Protein AF-X8GWL6-F1 (afdb_monomer_lite)

Secondary structure (DSSP, 8-state):
----EEE--TT--------HHHHHHHH------GGGSTTTTTS----PPPPHHHHHHHHHS--TT---HHHHHHHHHHHHHT-EE--HHHHHHHHHHHHHHHHHHHTTT---HHHHHHHHHHHHHHHHHHHHHHHHTT---EEEE-TTSTTSEEEPPHHHHHHHHHHHHHHHHHHHHSHHHHHHHHHHHHHHHHHHHHHHHTT----SPP-------TTHHHHHHHHHHHHHTT-

Sequence (235 aa):
MPVNLFGNINGTYQPPQMNLLGSAKVQNSNPVRYNETELGKNNPVVKVNISAEGFRALHGSKLPGSVDIKAEQEQIRYISEHQPTESYYNRMSREMSNALEQKRTENNGNLTIEDREDAILSSFQSIADEIVKGYESGARVRFVEAPDSEDGYRKLTKGDELEILQKEFDDLSEAKFGKKHQEEAEAIAKSLDALHKIMEENGKATTAKKYDPIKMPDDFLERLLRKSRMFIANL

Structure (mmCIF, N/CA/C/O backbone):
data_AF-X8GWL6-F1
#
_entry.id   AF-X8GWL6-F1
#
loop_
_atom_site.group_PDB
_atom_site.id
_atom_site.type_symbol
_atom_site.label_atom_id
_atom_site.label_alt_id
_atom_site.label_comp_id
_atom_site.label_asym_id
_atom_site.label_entity_id
_atom_site.label_seq_id
_atom_site.pdbx_PDB_ins_code
_atom_site.Cartn_x
_atom_site.Cartn_y
_atom_site.Cartn_z
_atom_site.occupancy
_atom_site.B_iso_or_equiv
_atom_site.auth_seq_id
_atom_site.auth_comp_id
_atom_site.auth_asym_id
_atom_site.auth_atom_id
_atom_site.pdbx_PDB_model_num
ATOM 1 N N . MET A 1 1 ? -5.118 -1.757 -9.572 1.00 66.31 1 MET A N 1
ATOM 2 C CA . MET A 1 1 ? -5.879 -0.525 -9.263 1.00 66.31 1 MET A CA 1
ATOM 3 C C . MET A 1 1 ? -5.875 -0.322 -7.760 1.00 66.31 1 MET A C 1
ATOM 5 O O . MET A 1 1 ? -6.107 -1.305 -7.066 1.00 66.31 1 MET A O 1
ATOM 9 N N . PRO A 1 2 ? -5.619 0.902 -7.271 1.00 78.69 2 PRO A N 1
ATOM 10 C CA . PRO A 1 2 ? -5.620 1.182 -5.841 1.00 78.69 2 PRO A CA 1
ATOM 11 C C . PRO A 1 2 ? -7.010 0.942 -5.235 1.00 78.69 2 PRO A C 1
ATOM 13 O O . PRO A 1 2 ? -8.030 1.298 -5.825 1.00 78.69 2 PRO A O 1
ATOM 16 N N . VAL A 1 3 ? -7.026 0.325 -4.064 1.00 81.19 3 VAL A N 1
ATOM 17 C CA . VAL A 1 3 ? -8.168 0.045 -3.207 1.00 81.19 3 VAL A CA 1
ATOM 18 C C . VAL A 1 3 ? -8.297 1.190 -2.210 1.00 81.19 3 VAL A C 1
ATOM 20 O O . VAL A 1 3 ? -7.320 1.622 -1.596 1.00 81.19 3 VAL A O 1
ATOM 23 N N . ASN A 1 4 ? -9.522 1.680 -2.040 1.00 82.00 4 ASN A N 1
ATOM 24 C CA . ASN A 1 4 ? -9.817 2.691 -1.036 1.00 82.00 4 ASN A CA 1
ATOM 25 C C . ASN A 1 4 ? -9.846 2.030 0.343 1.00 82.00 4 ASN A C 1
ATOM 27 O O . ASN A 1 4 ? -10.716 1.205 0.631 1.00 82.00 4 ASN A O 1
ATOM 31 N N . LEU A 1 5 ? -8.874 2.390 1.176 1.00 80.44 5 LEU A N 1
ATOM 32 C CA . LEU A 1 5 ? -8.755 1.923 2.549 1.00 80.44 5 LEU A CA 1
ATOM 33 C C . LEU A 1 5 ? -9.162 3.035 3.505 1.00 80.44 5 LEU A C 1
ATOM 35 O O . LEU A 1 5 ? -8.806 4.199 3.306 1.00 80.44 5 LEU A O 1
ATOM 39 N N . PHE A 1 6 ? -9.833 2.661 4.585 1.00 79.50 6 PHE A N 1
ATOM 40 C CA . PHE A 1 6 ? -10.195 3.564 5.670 1.00 79.50 6 PHE A CA 1
ATOM 41 C C . PHE A 1 6 ? -9.650 3.017 6.985 1.00 79.50 6 PHE A C 1
ATOM 43 O O . PHE A 1 6 ? -9.500 1.805 7.131 1.00 79.50 6 PHE A O 1
ATOM 50 N N . GLY A 1 7 ? -9.297 3.866 7.945 1.00 75.56 7 GLY A N 1
ATOM 51 C CA . GLY A 1 7 ? -8.789 3.381 9.228 1.00 75.56 7 GLY A CA 1
ATOM 52 C C . GLY A 1 7 ? -7.909 4.358 9.987 1.00 75.56 7 GLY A C 1
ATOM 53 O O . GLY A 1 7 ? -7.543 5.422 9.497 1.00 75.56 7 GLY A O 1
ATOM 54 N N . ASN A 1 8 ? -7.470 3.936 11.172 1.00 69.88 8 ASN A N 1
ATOM 55 C CA . ASN A 1 8 ? -6.552 4.723 11.991 1.00 69.88 8 ASN A CA 1
ATOM 56 C C . ASN A 1 8 ? -5.091 4.593 11.510 1.00 69.88 8 ASN A C 1
ATOM 58 O O . ASN A 1 8 ? -4.629 3.524 11.111 1.00 69.88 8 ASN A O 1
ATOM 62 N N . ILE A 1 9 ? -4.320 5.677 11.509 1.00 56.12 9 ILE A N 1
ATOM 63 C CA . ILE A 1 9 ? -2.917 5.646 11.072 1.00 56.12 9 ILE A CA 1
ATOM 64 C C . ILE A 1 9 ? -2.048 5.552 12.331 1.00 56.12 9 ILE A C 1
ATOM 66 O O . ILE A 1 9 ? -2.077 6.471 13.135 1.00 56.12 9 ILE A O 1
ATOM 70 N N . ASN A 1 10 ? -1.338 4.433 12.540 1.00 52.22 10 ASN A N 1
ATOM 71 C CA . ASN A 1 10 ? -0.301 4.213 13.571 1.00 52.22 10 ASN A CA 1
ATOM 72 C C . ASN A 1 10 ? -0.293 5.201 14.758 1.00 52.22 10 ASN A C 1
ATOM 74 O O . ASN A 1 10 ? 0.598 6.040 14.880 1.00 52.22 10 ASN A O 1
ATOM 78 N N . GLY A 1 11 ? -1.283 5.106 15.649 1.00 45.88 11 GLY A N 1
ATOM 79 C CA . GLY A 1 11 ? -1.278 5.869 16.902 1.00 45.88 11 GLY A CA 1
ATOM 80 C C . GLY A 1 11 ? -1.558 7.375 16.787 1.00 45.88 11 GLY A C 1
ATOM 81 O O . GLY A 1 11 ? -1.434 8.071 17.790 1.00 45.88 11 GLY A O 1
ATOM 82 N N . THR A 1 12 ? -2.007 7.900 15.641 1.00 42.91 12 THR A N 1
ATOM 83 C CA . THR A 1 12 ? -2.497 9.292 15.534 1.00 42.91 12 THR A CA 1
ATOM 84 C C . THR A 1 12 ? -3.902 9.488 16.105 1.00 42.91 12 THR A C 1
ATOM 86 O O . THR A 1 12 ? -4.515 10.535 15.893 1.00 42.91 12 THR A O 1
ATOM 89 N N . TYR A 1 13 ? -4.404 8.534 16.897 1.00 44.09 13 TYR A N 1
ATOM 90 C CA . TYR A 1 13 ? -5.452 8.841 17.860 1.00 44.09 13 TYR A CA 1
ATOM 91 C C . TYR A 1 13 ? -4.854 9.755 18.933 1.00 44.09 13 TYR A C 1
ATOM 93 O O . TYR A 1 13 ? -4.441 9.324 20.007 1.00 44.09 13 TYR A O 1
ATOM 101 N N . GLN A 1 14 ? -4.802 11.047 18.626 1.00 40.38 14 GLN A N 1
ATOM 102 C CA . GLN A 1 14 ? -5.018 12.035 19.658 1.00 40.38 14 GLN A CA 1
ATOM 103 C C . GLN A 1 14 ? -6.530 12.045 19.860 1.00 40.38 14 GLN A C 1
ATOM 105 O O . GLN A 1 14 ? -7.226 12.593 19.000 1.00 40.38 14 GLN A O 1
ATOM 110 N N . PRO A 1 15 ? -7.073 11.440 20.941 1.00 44.50 15 PRO A N 1
ATOM 111 C CA . PRO A 1 15 ? -8.409 11.836 21.350 1.00 44.50 15 PRO A CA 1
ATOM 112 C C . PRO A 1 15 ? -8.354 13.359 21.382 1.00 44.50 15 PRO A C 1
ATOM 114 O O . PRO A 1 15 ? -7.428 13.880 22.026 1.00 44.50 15 PRO A O 1
ATOM 117 N N . PRO A 1 16 ? -9.241 14.095 20.681 1.00 42.16 16 PRO A N 1
ATOM 118 C CA . PRO A 1 16 ? -9.334 15.515 20.948 1.00 42.16 16 PRO A CA 1
ATOM 119 C C . PRO A 1 16 ? -9.421 15.606 22.464 1.00 42.16 16 PRO A C 1
ATOM 121 O O . PRO A 1 16 ? -10.219 14.886 23.075 1.00 42.16 16 PRO A O 1
ATOM 124 N N . GLN A 1 17 ? -8.519 16.370 23.089 1.00 45.22 17 GLN A N 1
ATOM 125 C CA . GLN A 1 17 ? -8.688 16.702 24.492 1.00 45.22 17 GLN A CA 1
ATOM 126 C C . GLN A 1 17 ? -9.990 17.486 24.525 1.00 45.22 17 GLN A C 1
ATOM 128 O O . GLN A 1 17 ? -9.997 18.701 24.338 1.00 45.22 17 GLN A O 1
ATOM 133 N N . MET A 1 18 ? -11.112 16.770 24.639 1.00 49.16 18 MET A N 1
ATOM 134 C CA . MET A 1 18 ? -12.414 17.368 24.770 1.00 49.16 18 MET A CA 1
ATOM 135 C C . MET A 1 18 ? -12.282 18.140 26.057 1.00 49.16 18 MET A C 1
ATOM 137 O O . MET A 1 18 ? -12.236 17.571 27.151 1.00 49.16 18 MET A O 1
ATOM 141 N N . ASN A 1 19 ? -12.171 19.454 25.923 1.00 52.81 19 ASN A N 1
ATOM 142 C CA . ASN A 1 19 ? -12.316 20.337 27.045 1.00 52.81 19 ASN A CA 1
ATOM 143 C C . ASN A 1 19 ? -13.806 20.326 27.385 1.00 52.81 19 ASN A C 1
ATOM 145 O O . ASN A 1 19 ? -14.512 21.288 27.123 1.00 52.81 19 ASN A O 1
ATOM 149 N N . LEU A 1 20 ? -14.284 19.202 27.928 1.00 51.72 20 LEU A N 1
ATOM 150 C CA . LEU A 1 20 ? -15.657 18.974 28.372 1.00 51.72 20 LEU A CA 1
ATOM 151 C C . LEU A 1 20 ? -16.089 20.118 29.290 1.00 51.72 20 LEU A C 1
ATOM 153 O O . LEU A 1 20 ? -17.211 20.606 29.213 1.00 51.72 20 LEU A O 1
ATOM 157 N N . LEU A 1 21 ? -15.144 20.603 30.100 1.00 51.94 21 LEU A N 1
ATOM 158 C CA . LEU A 1 21 ? -15.308 21.751 30.979 1.00 51.94 21 LEU A CA 1
ATOM 159 C C . LEU A 1 21 ? -15.441 23.077 30.209 1.00 51.94 21 LEU A C 1
ATOM 161 O O . LEU A 1 21 ? -16.190 23.952 30.627 1.00 51.94 21 LEU A O 1
ATOM 165 N N . GLY A 1 22 ? -14.730 23.239 29.094 1.00 57.94 22 GLY A N 1
ATOM 166 C CA . GLY A 1 22 ? -14.822 24.374 28.175 1.00 57.94 22 GLY A CA 1
ATOM 167 C C . GLY A 1 22 ? -16.130 24.381 27.387 1.00 57.94 22 GLY A C 1
ATOM 168 O O . GLY A 1 22 ? -16.818 25.397 27.382 1.00 57.94 22 GLY A O 1
ATOM 169 N N . SER A 1 23 ? -16.528 23.246 26.813 1.00 54.34 23 SER A N 1
ATOM 170 C CA . SER A 1 23 ? -17.803 23.085 26.101 1.00 54.34 23 SER A CA 1
ATOM 171 C C . SER A 1 23 ? -18.998 23.308 27.036 1.00 54.34 23 SER A C 1
ATOM 173 O O . SER A 1 23 ? -19.918 24.050 26.697 1.00 54.34 23 SER A O 1
ATOM 175 N N . ALA A 1 24 ? -18.938 22.780 28.265 1.00 51.22 24 ALA A N 1
ATOM 176 C CA . ALA A 1 24 ? -19.936 23.043 29.302 1.00 51.22 24 ALA A CA 1
ATOM 177 C C . ALA A 1 24 ? -19.947 24.514 29.768 1.00 51.22 24 ALA A C 1
ATOM 179 O O . ALA A 1 24 ? -21.001 25.043 30.113 1.00 51.22 24 ALA A O 1
ATOM 180 N N . LYS A 1 25 ? -18.797 25.210 29.759 1.00 54.16 25 LYS A N 1
ATOM 181 C CA . LYS A 1 25 ? -18.716 26.653 30.061 1.00 54.16 25 LYS A CA 1
ATOM 182 C C . LYS A 1 25 ? -19.317 27.525 28.959 1.00 54.16 25 LYS A C 1
ATOM 184 O O . LYS A 1 25 ? -19.951 28.518 29.290 1.00 54.16 25 LYS A O 1
ATOM 189 N N . VAL A 1 26 ? -19.153 27.156 27.685 1.00 55.31 26 VAL A N 1
ATOM 190 C CA . VAL A 1 26 ? -19.792 27.849 26.549 1.00 55.31 26 VAL A CA 1
ATOM 191 C C . VAL A 1 26 ? -21.315 27.661 26.583 1.00 55.31 26 VAL A C 1
ATOM 193 O O . VAL A 1 26 ? -22.050 28.590 26.267 1.00 55.31 26 VAL A O 1
ATOM 196 N N . GLN A 1 27 ? -21.791 26.494 27.033 1.00 51.69 27 GLN A N 1
ATOM 197 C CA . GLN A 1 27 ? -23.220 26.223 27.247 1.00 51.69 27 GLN A CA 1
ATOM 198 C C . GLN A 1 27 ? -23.799 26.850 28.521 1.00 51.69 27 GLN A C 1
ATOM 200 O O . GLN A 1 27 ? -25.009 27.046 28.606 1.00 51.69 27 GLN A O 1
ATOM 205 N N . ASN A 1 28 ? -22.959 27.243 29.481 1.00 46.56 28 ASN A N 1
ATOM 206 C CA . ASN A 1 28 ? -23.333 28.147 30.570 1.00 46.56 28 ASN A CA 1
ATOM 207 C C . ASN A 1 28 ? -23.460 29.589 30.042 1.00 46.56 28 ASN A C 1
ATOM 209 O O . ASN A 1 28 ? -22.880 30.534 30.577 1.00 46.56 28 ASN A O 1
ATOM 213 N N . SER A 1 29 ? -24.244 29.779 28.978 1.00 52.75 29 SER A N 1
ATOM 214 C CA . SER A 1 29 ? -24.870 31.064 28.700 1.00 52.75 29 SER A CA 1
ATOM 215 C C . SER A 1 29 ? -25.569 31.486 29.985 1.00 52.75 29 SER A C 1
ATOM 217 O O . SER A 1 29 ? -26.504 30.803 30.403 1.00 52.75 29 SER A O 1
ATOM 219 N N . ASN A 1 30 ? -25.064 32.540 30.638 1.00 51.84 30 ASN A N 1
ATOM 220 C CA . ASN A 1 30 ? -25.662 33.108 31.843 1.00 51.84 30 ASN A CA 1
ATOM 221 C C . ASN A 1 30 ? -27.171 33.220 31.600 1.00 51.84 30 ASN A C 1
ATOM 223 O O . ASN A 1 30 ? -27.566 34.016 30.742 1.00 51.84 30 ASN A O 1
ATOM 227 N N . PRO A 1 31 ? -28.007 32.398 32.259 1.00 52.72 31 PRO A N 1
ATOM 228 C CA . PRO A 1 31 ? -29.423 32.386 31.958 1.00 52.72 31 PRO A CA 1
ATOM 229 C C . PRO A 1 31 ? -29.970 33.759 32.327 1.00 52.72 31 PRO A C 1
ATOM 231 O O . PRO A 1 31 ? -29.931 34.157 33.493 1.00 52.72 31 PRO A O 1
ATOM 234 N N . VAL A 1 32 ? -30.433 34.493 31.315 1.00 55.19 32 VAL A N 1
ATOM 235 C CA . VAL A 1 32 ? -31.121 35.769 31.505 1.00 55.19 32 VAL A CA 1
ATOM 236 C C . VAL A 1 32 ? -32.338 35.463 32.363 1.00 55.19 32 VAL A C 1
ATOM 238 O O . VAL A 1 32 ? -33.138 34.581 32.028 1.00 55.19 32 VAL A O 1
ATOM 241 N N . ARG A 1 33 ? -32.446 36.112 33.522 1.00 59.31 33 ARG A N 1
ATOM 242 C CA . ARG A 1 33 ? -33.555 35.827 34.434 1.00 59.31 33 ARG A CA 1
ATOM 243 C C . ARG A 1 33 ? -34.855 36.222 33.735 1.00 59.31 33 ARG A C 1
ATOM 245 O O . ARG A 1 33 ? -34.891 37.182 32.974 1.00 59.31 33 ARG A O 1
ATOM 252 N N . TYR A 1 34 ? -35.951 35.502 33.974 1.00 61.09 34 TYR A N 1
ATOM 253 C CA . TYR A 1 34 ? -37.219 35.772 33.278 1.00 61.09 34 TYR A CA 1
ATOM 254 C C . TYR A 1 34 ? -37.663 37.244 33.407 1.00 61.09 34 TYR A C 1
ATOM 256 O O . TYR A 1 34 ? -38.106 37.842 32.431 1.00 61.09 34 TYR A O 1
ATOM 264 N N . ASN A 1 35 ? -37.436 37.861 34.571 1.00 63.81 35 ASN A N 1
ATOM 265 C CA . ASN A 1 35 ? -37.699 39.281 34.843 1.00 63.81 35 ASN A CA 1
ATOM 266 C C . ASN A 1 35 ? -36.804 40.270 34.062 1.00 63.81 35 ASN A C 1
ATOM 268 O O . ASN A 1 35 ? -37.106 41.459 34.026 1.00 63.81 35 ASN A O 1
ATOM 272 N N . GLU A 1 36 ? -35.720 39.799 33.448 1.00 65.19 36 GLU A N 1
ATOM 273 C CA . GLU A 1 36 ? -34.828 40.569 32.575 1.00 65.19 36 GLU A CA 1
ATOM 274 C C . GLU A 1 36 ? -35.256 40.479 31.095 1.00 65.19 36 GLU A C 1
ATOM 276 O O . GLU A 1 36 ? -34.764 41.240 30.264 1.00 65.19 36 GLU A O 1
ATOM 281 N N . THR A 1 37 ? -36.207 39.599 30.756 1.00 67.12 37 THR A N 1
ATOM 282 C CA . THR A 1 37 ? -36.784 39.492 29.405 1.00 67.12 37 THR A CA 1
ATOM 283 C C . THR A 1 37 ? -37.951 40.466 29.210 1.00 67.12 37 THR A C 1
ATOM 285 O O . THR A 1 37 ? -38.689 40.760 30.152 1.00 67.12 37 THR A O 1
ATOM 288 N N . GLU A 1 38 ? -38.178 40.928 27.974 1.00 66.19 38 GLU A N 1
ATOM 289 C CA . GLU A 1 38 ? -39.310 41.811 27.621 1.00 66.19 38 GLU A CA 1
ATOM 290 C C . GLU A 1 38 ? -40.676 41.227 28.039 1.00 66.19 38 GLU A C 1
ATOM 292 O O . GLU A 1 38 ? -41.578 41.966 28.423 1.00 66.19 38 GLU A O 1
ATOM 297 N N . LEU A 1 39 ? -40.808 39.893 28.047 1.00 61.88 39 LEU A N 1
ATOM 298 C CA . LEU A 1 39 ? -42.019 39.173 28.459 1.00 61.88 39 LEU A CA 1
ATOM 299 C C . LEU A 1 39 ? -42.214 39.111 29.985 1.00 61.88 39 LEU A C 1
ATOM 301 O O . LEU A 1 39 ? -43.347 39.002 30.451 1.00 61.88 39 LEU A O 1
ATOM 305 N N . GLY A 1 40 ? -41.132 39.147 30.768 1.00 66.00 40 GLY A N 1
ATOM 306 C CA . GLY A 1 40 ? -41.180 38.966 32.222 1.00 66.00 40 GLY A CA 1
ATOM 307 C C . GLY A 1 40 ? -41.061 40.249 33.043 1.00 66.00 40 GLY A C 1
ATOM 308 O O . GLY A 1 40 ? -41.351 40.209 34.236 1.00 66.00 40 GLY A O 1
ATOM 309 N N . LYS A 1 41 ? -40.700 41.389 32.433 1.00 69.62 41 LYS A N 1
ATOM 310 C CA . LYS A 1 41 ? -40.572 42.693 33.122 1.00 69.62 41 LYS A CA 1
ATOM 311 C C . LYS A 1 41 ? -41.840 43.135 33.867 1.00 69.62 41 LYS A C 1
ATOM 313 O O . LYS A 1 41 ? -41.731 43.750 34.921 1.00 69.62 41 LYS A O 1
ATOM 318 N N . ASN A 1 42 ? -43.023 42.808 33.340 1.00 70.75 42 ASN A N 1
ATOM 319 C CA . ASN A 1 42 ? -44.317 43.252 33.883 1.00 70.75 42 ASN A CA 1
ATOM 320 C C . ASN A 1 42 ? -45.156 42.120 34.500 1.00 70.75 42 ASN A C 1
ATOM 322 O O . ASN A 1 42 ? -46.304 42.349 34.877 1.00 70.75 42 ASN A O 1
ATOM 326 N N . ASN A 1 43 ? -44.616 40.901 34.592 1.00 69.50 43 ASN A N 1
ATOM 327 C CA . ASN A 1 43 ? -45.344 39.752 35.128 1.00 69.50 43 ASN A CA 1
ATOM 328 C C . ASN A 1 43 ? -45.034 39.566 36.624 1.00 69.50 43 ASN A C 1
ATOM 330 O O . ASN A 1 43 ? -43.860 39.589 37.006 1.0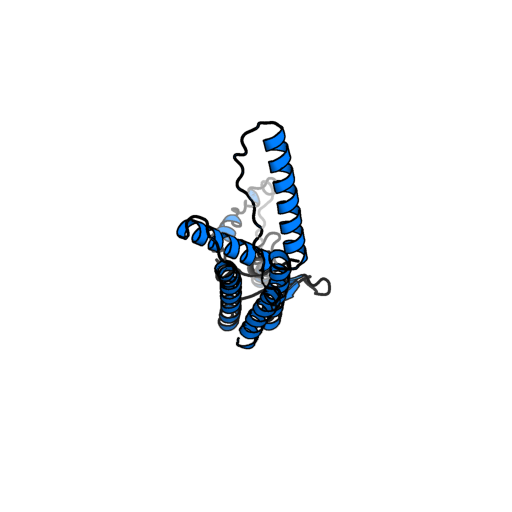0 69.50 43 ASN A O 1
ATOM 334 N N . PRO A 1 44 ? -46.042 39.351 37.493 1.00 64.81 44 PRO A N 1
ATOM 335 C CA . PRO A 1 44 ? -45.795 39.055 38.898 1.00 64.81 44 PRO A CA 1
ATOM 336 C C . PRO A 1 44 ? -44.979 37.763 39.023 1.00 64.81 44 PRO A C 1
ATOM 338 O O . PRO A 1 44 ? -45.291 36.746 38.403 1.00 64.81 44 PRO A O 1
ATOM 341 N N . VAL A 1 45 ? -43.911 37.803 39.822 1.00 61.34 45 VAL A N 1
ATOM 342 C CA . VAL A 1 45 ? -43.001 36.666 40.006 1.00 61.34 45 VAL A CA 1
ATOM 343 C C . VAL A 1 45 ? -43.725 35.566 40.783 1.00 61.34 45 VAL A C 1
ATOM 345 O O . VAL A 1 45 ? -43.849 35.624 42.005 1.00 61.34 45 VAL A O 1
ATOM 348 N N . VAL A 1 46 ? -44.211 34.547 40.075 1.00 62.91 46 VAL A 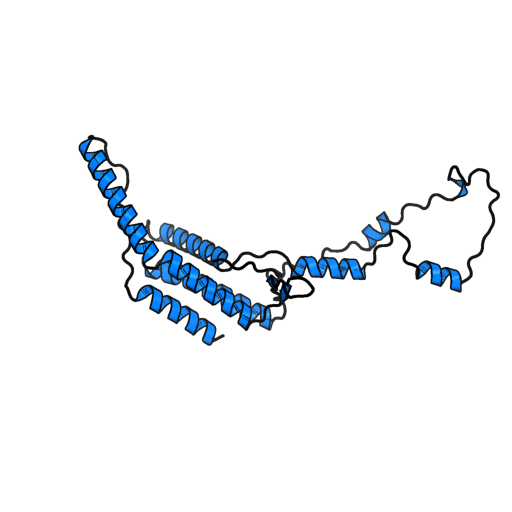N 1
ATOM 349 C CA . VAL A 1 46 ? -44.809 33.359 40.691 1.00 62.91 46 VAL A CA 1
ATOM 350 C C . VAL A 1 46 ? -43.690 32.418 41.126 1.00 62.91 46 VAL A C 1
ATOM 352 O O . VAL A 1 46 ? -42.935 31.899 40.304 1.00 62.91 46 VAL A O 1
ATOM 355 N N . LYS A 1 47 ? -43.574 32.183 42.436 1.00 62.38 47 LYS A N 1
ATOM 356 C CA . LYS A 1 47 ? -42.615 31.220 42.985 1.00 62.38 47 LYS A CA 1
ATOM 357 C C . LYS A 1 47 ? -43.141 29.802 42.772 1.00 62.38 47 LYS A C 1
ATOM 359 O O . LYS A 1 47 ? -43.923 29.291 43.568 1.00 62.38 47 LYS A O 1
ATOM 364 N N . VAL A 1 48 ? -42.708 29.174 41.688 1.00 62.00 48 VAL A N 1
ATOM 365 C CA . VAL A 1 48 ? -42.941 27.751 41.426 1.00 62.00 48 VAL A CA 1
ATOM 366 C C . VAL A 1 48 ? -41.842 26.916 42.081 1.00 62.00 48 VAL A C 1
ATOM 368 O O . VAL A 1 48 ? -40.657 27.139 41.845 1.00 62.00 48 VAL A O 1
ATOM 371 N N . ASN A 1 49 ? -42.238 25.949 42.910 1.00 66.12 49 ASN A N 1
ATOM 372 C CA . ASN A 1 49 ? -41.335 24.936 43.450 1.00 66.12 49 ASN A CA 1
ATOM 373 C C . ASN A 1 49 ? -41.453 23.673 42.596 1.00 66.12 49 ASN A C 1
ATOM 375 O O . ASN A 1 49 ? -42.542 23.121 42.449 1.00 66.12 49 ASN A O 1
ATOM 379 N N . ILE A 1 50 ? -40.332 23.202 42.058 1.00 68.00 50 ILE A N 1
ATOM 380 C CA . ILE A 1 50 ? -40.261 21.907 41.380 1.00 68.00 50 ILE A CA 1
ATOM 381 C C . ILE A 1 50 ? -40.025 20.840 42.452 1.00 68.00 50 ILE A C 1
ATOM 383 O O . ILE A 1 50 ? -39.174 21.011 43.328 1.00 68.00 50 ILE A O 1
ATOM 387 N N . SER A 1 51 ? -40.788 19.746 42.412 1.00 76.25 51 SER A N 1
ATOM 388 C CA . SER A 1 51 ? -40.571 18.618 43.321 1.00 76.25 51 SER A CA 1
ATOM 389 C C . SER A 1 51 ? -39.206 17.969 43.061 1.00 76.25 51 SER A C 1
ATOM 391 O O . SER A 1 51 ? -38.662 18.048 41.960 1.00 76.25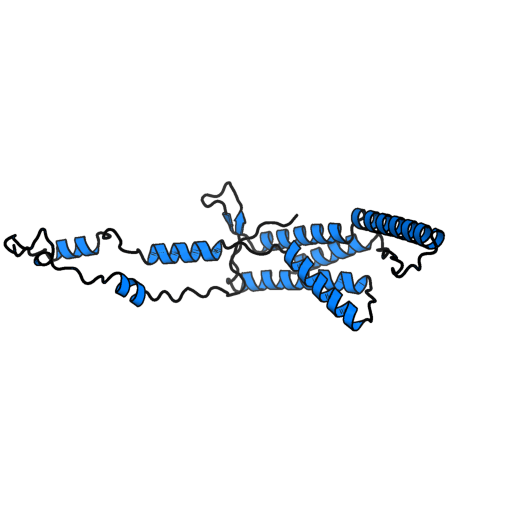 51 SER A O 1
ATOM 393 N N . ALA A 1 52 ? -38.647 17.274 44.053 1.00 69.12 52 ALA A N 1
ATOM 394 C CA . ALA A 1 52 ? -37.376 16.565 43.876 1.00 69.12 52 ALA A CA 1
ATOM 395 C C . ALA A 1 52 ? -37.425 15.524 42.736 1.00 69.12 52 ALA A C 1
ATOM 397 O O . ALA A 1 52 ? -36.405 15.246 42.110 1.00 69.12 52 ALA A O 1
ATOM 398 N N . GLU A 1 53 ? -38.603 14.967 42.455 1.00 66.12 53 GLU A N 1
ATOM 399 C CA . GLU A 1 53 ? -38.849 14.049 41.340 1.00 66.12 53 GLU A CA 1
ATOM 400 C C . GLU A 1 53 ? -38.921 14.790 39.998 1.00 66.12 53 GLU A C 1
ATOM 402 O O . GLU A 1 53 ? -38.265 14.388 39.041 1.00 66.12 53 GLU A O 1
ATOM 407 N N . GLY A 1 54 ? -39.609 15.937 39.948 1.00 65.50 54 GLY A N 1
ATOM 408 C CA . GLY A 1 54 ? -39.658 16.797 38.763 1.00 65.50 54 GLY A CA 1
ATOM 409 C C . GLY A 1 54 ? -38.290 17.370 38.386 1.00 65.50 54 GLY A C 1
ATOM 410 O O . GLY A 1 54 ? -37.979 17.501 37.207 1.00 65.50 54 GLY A O 1
ATOM 411 N N . PHE A 1 55 ? -37.433 17.640 39.372 1.00 65.69 55 PHE A N 1
ATOM 412 C CA . PHE A 1 55 ? -36.064 18.098 39.138 1.00 65.69 55 PHE A CA 1
ATOM 413 C C . PHE A 1 55 ? -35.190 16.982 38.545 1.00 65.69 55 PHE A C 1
ATOM 415 O O . PHE A 1 55 ? -34.418 17.223 37.621 1.00 65.69 55 PHE A O 1
ATOM 422 N N . ARG A 1 56 ? -35.358 15.734 39.008 1.00 57.47 56 ARG A N 1
ATOM 423 C CA . ARG A 1 56 ? -34.703 14.563 38.398 1.00 57.47 56 ARG A CA 1
ATOM 424 C C . ARG A 1 56 ? -35.217 14.295 36.986 1.00 57.47 56 ARG A C 1
ATOM 426 O O . ARG A 1 56 ? -34.413 13.987 36.115 1.00 57.47 56 ARG A O 1
ATOM 433 N N . ALA A 1 57 ? -36.520 14.451 36.751 1.00 58.03 57 ALA A N 1
ATOM 434 C CA . ALA A 1 57 ? -37.112 14.330 35.422 1.00 58.03 57 ALA A CA 1
ATOM 435 C C . ALA A 1 57 ? -36.584 15.409 34.463 1.00 58.03 57 ALA A C 1
ATOM 437 O O . ALA A 1 57 ? -36.269 15.086 33.326 1.00 58.03 57 ALA A O 1
ATOM 438 N N . LEU A 1 58 ? -36.398 16.649 34.934 1.00 62.66 58 LEU A N 1
ATOM 439 C CA . LEU A 1 58 ? -35.801 17.743 34.158 1.00 62.66 58 LEU A CA 1
ATOM 440 C C . LEU A 1 58 ? -34.323 17.479 33.824 1.00 62.66 58 LEU A C 1
ATOM 442 O O . LEU A 1 58 ? -33.895 17.694 32.695 1.00 62.66 58 LEU A O 1
ATOM 446 N N . HIS A 1 59 ? -33.544 16.986 34.791 1.00 56.06 59 HIS A N 1
ATOM 447 C CA . HIS A 1 59 ? -32.152 16.589 34.559 1.00 56.06 59 HIS A CA 1
ATOM 448 C C . HIS A 1 59 ? -32.022 15.354 33.655 1.00 56.06 59 HIS A C 1
ATOM 450 O O . HIS A 1 59 ? -31.015 15.211 32.967 1.00 56.06 59 HIS A O 1
ATOM 456 N N . GLY A 1 60 ? -33.017 14.462 33.665 1.00 51.66 60 GLY A N 1
ATOM 457 C CA . GLY A 1 60 ? -33.087 13.292 32.789 1.00 51.66 60 GLY A CA 1
ATOM 458 C C . GLY A 1 60 ? -33.650 13.596 31.397 1.00 51.66 60 GLY A C 1
ATOM 459 O O . GLY A 1 60 ? -33.327 12.893 30.440 1.00 51.66 60 GLY A O 1
ATOM 460 N N . SER A 1 61 ? -34.469 14.642 31.257 1.00 54.59 61 SER A N 1
ATOM 461 C CA . SER A 1 61 ? -34.958 15.116 29.966 1.00 54.59 61 SER A CA 1
ATOM 462 C C . SER A 1 61 ? -33.836 15.867 29.262 1.00 54.59 61 SER A C 1
ATOM 464 O O . SER A 1 61 ? -33.407 16.921 29.727 1.00 54.59 61 SER A O 1
ATOM 466 N N . LYS A 1 62 ? -33.343 15.321 28.146 1.00 57.09 62 LYS A N 1
ATOM 467 C CA . LYS A 1 62 ? -32.346 15.988 27.301 1.00 57.09 62 LYS A CA 1
ATOM 468 C C . LYS A 1 62 ? -32.894 17.363 26.903 1.00 57.09 62 LYS A C 1
ATOM 470 O O . LYS A 1 62 ? -33.835 17.449 26.116 1.00 57.09 62 LYS A O 1
ATOM 475 N N . LEU A 1 63 ? -32.353 18.431 27.490 1.00 57.41 63 LEU A N 1
ATOM 476 C CA . LEU A 1 63 ? -32.742 19.797 27.149 1.00 57.41 63 LEU A CA 1
ATOM 477 C C . LEU A 1 63 ? -32.434 20.033 25.661 1.00 57.41 63 LEU A C 1
ATOM 479 O O . LEU A 1 63 ? -31.380 19.582 25.195 1.00 57.41 63 LEU A O 1
ATOM 483 N N . PRO A 1 64 ? -33.296 20.733 24.905 1.00 45.66 64 PRO A N 1
ATOM 484 C CA . PRO A 1 64 ? -32.987 21.117 23.532 1.00 45.66 64 PRO A CA 1
ATOM 485 C C . PRO A 1 64 ? -31.663 21.898 23.506 1.00 45.66 64 PRO A C 1
ATOM 487 O O . PRO A 1 64 ? -31.555 22.943 24.141 1.00 45.66 64 PRO A O 1
ATOM 490 N N . GLY A 1 65 ? -30.641 21.361 22.831 1.00 52.78 65 GLY A N 1
ATOM 491 C CA . GLY A 1 65 ? -29.286 21.935 22.792 1.00 52.78 65 GLY A CA 1
ATOM 492 C C . GLY A 1 65 ? -28.273 21.351 23.791 1.00 52.78 65 GLY A C 1
ATOM 493 O O . GLY A 1 65 ? -27.107 21.737 23.752 1.00 52.78 65 GLY A O 1
ATOM 494 N N . SER A 1 66 ? -28.669 20.408 24.655 1.00 57.19 66 SER A N 1
ATOM 495 C CA . SER A 1 66 ? -27.720 19.634 25.472 1.00 57.19 66 SER A CA 1
ATOM 496 C C . SER A 1 66 ? -26.952 18.629 24.606 1.00 57.19 66 SER A C 1
ATOM 498 O O . SER A 1 66 ? -27.543 17.910 23.800 1.00 57.19 66 SER A O 1
ATOM 500 N N . VAL A 1 67 ? -25.625 18.601 24.747 1.00 56.62 67 VAL A N 1
ATOM 501 C CA . VAL A 1 67 ? -24.755 17.681 24.001 1.00 56.62 67 VAL A CA 1
ATOM 502 C C . VAL A 1 67 ? -24.661 16.370 24.770 1.00 56.62 67 VAL A C 1
ATOM 504 O O . VAL A 1 67 ? -24.267 16.343 25.937 1.00 56.62 67 VAL A O 1
ATOM 507 N N . ASP A 1 68 ? -25.038 15.274 24.116 1.00 67.44 68 ASP A N 1
ATOM 508 C CA . ASP A 1 68 ? -24.828 13.936 24.653 1.00 67.44 68 ASP A CA 1
ATOM 509 C C . ASP A 1 68 ? -23.361 13.553 24.448 1.00 67.44 68 ASP A C 1
ATOM 511 O O . ASP A 1 68 ? -22.957 13.126 23.369 1.00 67.44 68 ASP A O 1
ATOM 515 N N . ILE A 1 69 ? -22.562 13.731 25.501 1.00 64.81 69 ILE A N 1
ATOM 516 C CA . ILE A 1 69 ? -21.115 13.479 25.492 1.00 64.81 69 ILE A CA 1
ATOM 517 C C . ILE A 1 69 ? -20.792 12.064 24.992 1.00 64.81 69 ILE A C 1
ATOM 519 O O . ILE A 1 69 ? -19.777 11.873 24.330 1.00 64.81 69 ILE A O 1
ATOM 523 N N . LYS A 1 70 ? -21.639 11.068 25.288 1.00 66.75 70 LYS A N 1
ATOM 524 C CA . LYS A 1 70 ? -21.402 9.692 24.832 1.00 66.75 70 LYS A CA 1
ATOM 525 C C . LYS A 1 70 ? -21.618 9.564 23.330 1.00 66.75 70 LYS A C 1
ATOM 527 O O . LYS A 1 70 ? -20.783 8.969 22.659 1.00 66.75 70 LYS A O 1
ATOM 532 N N . ALA A 1 71 ? -22.693 10.158 22.816 1.00 69.56 71 ALA A N 1
ATOM 533 C CA . ALA A 1 71 ? -22.969 10.171 21.383 1.00 69.56 71 ALA A CA 1
ATOM 534 C C . ALA A 1 71 ? -21.888 10.946 20.609 1.00 69.56 71 ALA A C 1
ATOM 536 O O . ALA A 1 71 ? -21.460 10.512 19.546 1.00 69.56 71 ALA A O 1
ATOM 537 N N . GLU A 1 72 ? -21.390 12.055 21.165 1.00 66.81 72 GLU A N 1
ATOM 538 C CA . GLU A 1 72 ? -20.297 12.829 20.568 1.00 66.81 72 GLU A CA 1
ATOM 539 C C . GLU A 1 72 ? -18.975 12.042 20.568 1.00 66.81 72 GLU A C 1
ATOM 541 O O . GLU A 1 72 ? -18.279 11.997 19.555 1.00 66.81 72 GLU A O 1
ATOM 546 N N . GLN A 1 73 ? -18.646 11.351 21.665 1.00 66.00 73 GLN A N 1
ATOM 547 C CA . GLN A 1 73 ? -17.476 10.468 21.731 1.00 66.00 73 GLN A CA 1
ATOM 548 C C . GLN A 1 73 ? -17.556 9.315 20.726 1.00 66.00 73 GLN A C 1
ATOM 550 O O . GLN A 1 73 ? -16.557 8.985 20.087 1.00 66.00 73 GLN A O 1
ATOM 555 N N . GLU A 1 74 ? -18.732 8.710 20.573 1.00 72.12 74 GLU A N 1
ATOM 556 C CA . GLU A 1 74 ? -18.969 7.631 19.616 1.00 72.12 74 GLU A CA 1
ATOM 557 C C . GLU A 1 74 ? -18.850 8.126 18.171 1.00 72.12 74 GLU A C 1
ATOM 559 O O . GLU A 1 74 ? -18.175 7.496 17.358 1.00 72.12 74 GLU A O 1
ATOM 564 N N . GLN A 1 75 ? -19.390 9.309 17.872 1.00 71.44 75 GLN A N 1
ATOM 565 C CA . GLN A 1 75 ? -19.261 9.942 16.563 1.00 71.44 75 GLN A CA 1
ATOM 566 C C . GLN A 1 75 ? -17.803 10.285 16.227 1.00 71.44 75 GLN A C 1
ATOM 568 O O . GLN A 1 75 ? -17.343 10.010 15.120 1.00 71.44 75 GLN A O 1
ATOM 573 N N . ILE A 1 76 ? -17.051 10.853 17.175 1.00 69.38 76 ILE A N 1
ATOM 574 C CA . ILE A 1 76 ? -15.623 11.159 16.993 1.00 69.38 76 ILE A CA 1
ATOM 575 C C . ILE A 1 76 ? -14.831 9.876 16.742 1.00 69.38 76 ILE A C 1
ATOM 577 O O . ILE A 1 76 ? -13.992 9.831 15.839 1.00 69.38 76 ILE A O 1
ATOM 581 N N . ARG A 1 77 ? -15.108 8.823 17.518 1.00 71.56 77 ARG A N 1
ATOM 582 C CA . ARG A 1 77 ? -14.473 7.519 17.342 1.00 71.56 77 ARG A CA 1
ATOM 583 C C . ARG A 1 77 ? -14.777 6.940 15.962 1.00 71.56 77 ARG A C 1
ATOM 585 O O . ARG A 1 77 ? -13.850 6.528 15.273 1.00 71.56 77 ARG A O 1
ATOM 592 N N . TYR A 1 78 ? -16.037 6.984 15.537 1.00 74.31 78 TYR A N 1
ATOM 593 C CA . TYR A 1 78 ? -16.463 6.528 14.217 1.00 74.31 78 TYR A CA 1
ATOM 594 C C . TYR A 1 78 ? -15.743 7.282 13.091 1.00 74.31 78 TYR A C 1
ATOM 596 O O . TYR A 1 78 ? -15.153 6.652 12.217 1.00 74.31 78 TYR A O 1
ATOM 604 N N . ILE A 1 79 ? -15.712 8.620 13.140 1.00 72.69 79 ILE A N 1
ATOM 605 C CA . ILE A 1 79 ? -15.022 9.451 12.138 1.00 72.69 79 ILE A CA 1
ATOM 606 C C . ILE A 1 79 ? -13.526 9.130 12.098 1.00 72.69 79 ILE A C 1
ATOM 608 O O . ILE A 1 79 ? -12.947 9.059 11.019 1.00 72.69 79 ILE A O 1
ATOM 612 N N . SER A 1 80 ? -12.895 8.926 13.258 1.00 70.12 80 SER A N 1
ATOM 613 C CA . SER A 1 80 ? -11.478 8.564 13.345 1.00 70.12 80 SER A CA 1
ATOM 614 C C . SER A 1 80 ? -11.184 7.174 12.778 1.00 70.12 80 SER A C 1
ATOM 616 O O . SER A 1 80 ? -10.116 6.966 12.209 1.00 70.12 80 SER A O 1
ATOM 618 N N . GLU A 1 81 ? -12.088 6.216 12.973 1.00 74.56 81 GLU A N 1
ATOM 619 C CA . GLU A 1 81 ? -11.952 4.845 12.480 1.00 74.56 81 GLU A CA 1
ATOM 620 C C . GLU A 1 81 ? -12.213 4.749 10.965 1.00 74.56 81 GLU A C 1
ATOM 622 O O . GLU A 1 81 ? -11.675 3.858 10.323 1.00 74.56 81 GLU A O 1
ATOM 627 N N . HIS A 1 82 ? -12.946 5.696 10.373 1.00 76.56 82 HIS A N 1
ATOM 628 C CA . HIS A 1 82 ? -13.320 5.694 8.952 1.00 76.56 82 HIS A CA 1
ATOM 629 C C . HIS A 1 82 ? -12.657 6.824 8.149 1.00 76.56 82 HIS A C 1
ATOM 631 O O . HIS A 1 82 ? -13.206 7.303 7.157 1.00 76.56 82 HIS A O 1
ATOM 637 N N . GLN A 1 83 ? -11.471 7.280 8.559 1.00 78.69 83 GLN A N 1
ATOM 638 C CA . GLN A 1 83 ? -10.722 8.259 7.769 1.00 78.69 83 GLN A CA 1
ATOM 639 C C . GLN A 1 83 ? -10.142 7.607 6.512 1.00 78.69 83 GLN A C 1
ATOM 641 O O . GLN A 1 83 ? -9.596 6.508 6.622 1.00 78.69 83 GLN A O 1
ATOM 646 N N . PRO A 1 84 ? -10.195 8.271 5.342 1.00 79.56 84 PRO A N 1
ATOM 647 C CA . PRO A 1 84 ? -9.513 7.794 4.148 1.00 79.56 84 PRO A CA 1
ATOM 648 C C . PRO A 1 84 ? -8.012 7.646 4.398 1.00 79.56 84 PRO A C 1
ATOM 650 O O . PRO A 1 84 ? -7.373 8.528 4.974 1.00 79.56 84 PRO A O 1
ATOM 653 N N . THR A 1 85 ? -7.444 6.544 3.927 1.00 82.81 85 THR A N 1
ATOM 654 C CA . THR A 1 85 ? -6.014 6.246 4.031 1.00 82.81 85 THR A CA 1
ATOM 655 C C . THR A 1 85 ? -5.392 6.060 2.652 1.00 82.81 85 THR A C 1
ATOM 657 O O . THR A 1 85 ? -6.072 5.732 1.679 1.00 82.81 85 THR A O 1
ATOM 660 N N . GLU A 1 86 ? -4.087 6.325 2.554 1.00 85.19 86 GLU A N 1
ATOM 661 C CA . GLU A 1 86 ? -3.318 6.090 1.328 1.00 85.19 86 GLU A CA 1
ATOM 662 C C . GLU A 1 86 ? -3.344 4.589 0.987 1.00 85.19 86 GLU A C 1
ATOM 664 O O . GLU A 1 86 ? -3.080 3.755 1.854 1.00 85.19 86 GLU A O 1
ATOM 669 N N . SER A 1 87 ? -3.643 4.244 -0.270 1.00 88.12 87 SER A N 1
ATOM 670 C CA . SER A 1 87 ? -3.526 2.863 -0.763 1.00 88.12 87 SER A CA 1
ATOM 671 C C . SER A 1 87 ? -2.076 2.379 -0.697 1.00 88.12 87 SER A C 1
ATOM 673 O O . SER A 1 87 ? -1.133 3.167 -0.838 1.00 88.12 87 SER A O 1
ATOM 675 N N . TYR A 1 88 ? -1.866 1.073 -0.547 1.00 91.62 88 TYR A N 1
ATOM 676 C CA . TYR A 1 88 ? -0.519 0.507 -0.562 1.00 91.62 88 TYR A CA 1
ATOM 677 C C . TYR A 1 88 ? 0.152 0.666 -1.915 1.00 91.62 88 TYR A C 1
ATOM 679 O O . TYR A 1 88 ? 1.348 0.926 -1.957 1.00 91.62 88 TYR A O 1
ATO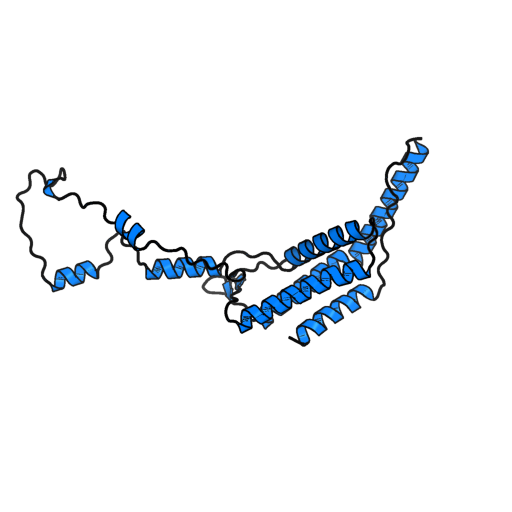M 687 N N . TYR A 1 89 ? -0.602 0.609 -3.011 1.00 90.56 89 TYR A N 1
ATOM 688 C CA . TYR A 1 89 ? -0.103 0.915 -4.348 1.00 90.56 89 TYR A CA 1
ATOM 689 C C . TYR A 1 89 ? 0.590 2.287 -4.385 1.00 90.56 89 TYR A C 1
ATOM 691 O O . TYR A 1 89 ? 1.734 2.405 -4.834 1.00 90.56 89 TYR A O 1
ATOM 699 N N . ASN A 1 90 ? -0.085 3.330 -3.885 1.00 88.06 90 ASN A N 1
ATOM 700 C CA . ASN A 1 90 ? 0.449 4.692 -3.887 1.00 88.06 90 ASN A CA 1
ATOM 701 C C . ASN A 1 90 ? 1.627 4.829 -2.921 1.00 88.06 90 ASN A C 1
ATOM 703 O O . ASN A 1 90 ? 2.673 5.357 -3.309 1.00 88.06 90 ASN A O 1
ATOM 707 N N . ARG A 1 91 ? 1.491 4.280 -1.708 1.00 91.19 91 ARG A N 1
ATOM 708 C CA . ARG A 1 91 ? 2.550 4.300 -0.697 1.00 91.19 91 ARG A CA 1
ATOM 709 C C . ARG A 1 91 ? 3.819 3.613 -1.202 1.00 91.19 91 ARG A C 1
ATOM 711 O O . ARG A 1 91 ? 4.883 4.226 -1.178 1.00 91.19 91 ARG A O 1
ATOM 718 N N . MET A 1 92 ? 3.705 2.394 -1.732 1.00 93.00 92 MET A N 1
ATOM 719 C CA . MET A 1 92 ? 4.826 1.643 -2.303 1.00 93.00 92 MET A CA 1
ATOM 720 C C . MET A 1 92 ? 5.429 2.362 -3.507 1.00 93.00 92 MET A C 1
ATOM 722 O O . MET A 1 92 ? 6.648 2.450 -3.619 1.00 93.00 92 MET A O 1
ATOM 726 N N . SER A 1 93 ? 4.610 2.938 -4.395 1.00 89.62 93 SER A N 1
ATOM 727 C CA . SER A 1 93 ? 5.141 3.704 -5.526 1.00 89.62 93 SER A CA 1
ATOM 728 C C . SER A 1 93 ? 5.932 4.934 -5.068 1.00 89.62 93 SER A C 1
ATOM 730 O O . SER A 1 93 ? 6.944 5.261 -5.685 1.00 89.62 93 SER A O 1
ATOM 732 N N . ARG A 1 94 ? 5.491 5.622 -4.009 1.00 92.50 94 ARG A N 1
ATOM 733 C CA . ARG A 1 94 ? 6.188 6.779 -3.432 1.00 92.50 94 ARG A CA 1
ATOM 734 C C . ARG A 1 94 ? 7.486 6.368 -2.740 1.00 92.50 94 ARG A C 1
ATOM 736 O O . ARG A 1 94 ? 8.527 6.961 -3.010 1.00 92.50 94 ARG A O 1
ATOM 743 N N . GLU A 1 95 ? 7.438 5.351 -1.882 1.00 91.31 95 GLU A N 1
ATOM 744 C CA . GLU A 1 95 ? 8.611 4.829 -1.170 1.00 91.31 95 GLU A CA 1
ATOM 745 C C . GLU A 1 95 ? 9.668 4.289 -2.146 1.00 91.31 95 GLU A C 1
ATOM 747 O O . GLU A 1 95 ? 10.845 4.625 -2.018 1.00 91.31 95 GLU A O 1
ATOM 752 N N . MET A 1 96 ? 9.247 3.561 -3.186 1.00 90.38 96 MET A N 1
ATOM 753 C CA . MET A 1 96 ? 10.130 3.079 -4.250 1.00 90.38 96 MET A CA 1
ATOM 754 C C . MET A 1 96 ? 10.802 4.232 -5.006 1.00 90.38 96 MET A C 1
ATOM 756 O O . MET A 1 96 ? 12.012 4.194 -5.221 1.00 90.38 96 MET A O 1
ATOM 760 N N . SER A 1 97 ? 10.048 5.261 -5.412 1.00 88.38 97 SER A N 1
ATOM 761 C CA . SER A 1 97 ? 10.620 6.423 -6.108 1.00 88.38 97 SER A CA 1
ATOM 762 C C . SER A 1 97 ? 11.669 7.129 -5.253 1.00 88.38 97 SER A C 1
ATOM 764 O O . SER A 1 97 ? 12.769 7.387 -5.736 1.00 88.38 97 SER A O 1
ATOM 766 N N . ASN A 1 98 ? 11.37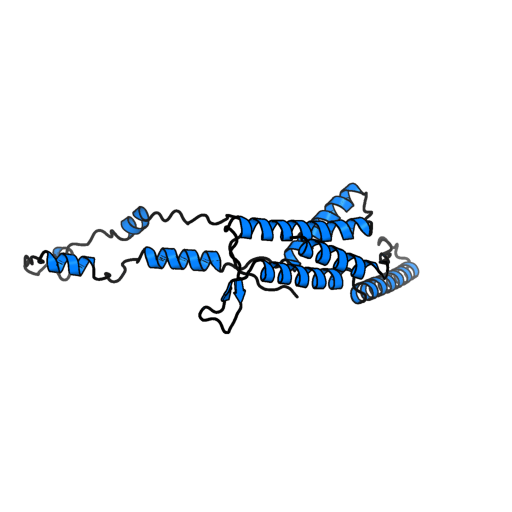0 7.361 -3.973 1.00 90.88 98 ASN A N 1
ATOM 767 C CA . ASN A 1 98 ? 12.301 8.002 -3.047 1.00 90.88 98 ASN A CA 1
ATOM 768 C C . ASN A 1 98 ? 13.586 7.175 -2.870 1.00 90.88 98 ASN A C 1
ATOM 770 O O . ASN A 1 98 ? 14.688 7.720 -2.941 1.00 90.88 98 ASN A O 1
ATOM 774 N N . ALA A 1 99 ? 13.456 5.856 -2.693 1.00 90.06 99 ALA A N 1
ATOM 775 C CA . ALA A 1 99 ? 14.602 4.959 -2.551 1.00 90.06 99 ALA A CA 1
ATOM 776 C C . ALA A 1 99 ? 15.490 4.957 -3.807 1.00 90.06 99 ALA A C 1
ATOM 778 O O . ALA A 1 99 ? 16.718 5.000 -3.715 1.00 90.06 99 ALA A O 1
ATOM 779 N N . LEU A 1 100 ? 14.877 4.963 -4.994 1.00 88.88 100 LEU A N 1
ATOM 780 C CA . LEU A 1 100 ? 15.605 5.011 -6.259 1.00 88.88 100 LEU A CA 1
ATOM 781 C C . LEU A 1 100 ? 16.272 6.364 -6.512 1.00 88.88 100 LEU A C 1
ATOM 783 O O . LEU A 1 100 ? 17.375 6.396 -7.051 1.00 88.88 100 LEU A O 1
ATOM 787 N N . GLU A 1 101 ? 15.652 7.480 -6.133 1.00 88.69 101 GLU A N 1
ATOM 788 C CA . GLU A 1 101 ? 16.279 8.803 -6.229 1.00 88.69 101 GLU A CA 1
ATOM 789 C C . GLU A 1 101 ? 17.494 8.931 -5.309 1.00 88.69 101 GLU A C 1
ATOM 791 O O . GLU A 1 101 ? 18.540 9.445 -5.723 1.00 88.69 101 GLU A O 1
ATOM 796 N N . GLN A 1 102 ? 17.390 8.399 -4.092 1.00 88.19 102 GLN A N 1
ATOM 797 C CA . GLN A 1 102 ? 18.510 8.346 -3.165 1.00 88.19 102 GLN A CA 1
ATOM 798 C C . GLN A 1 102 ? 19.663 7.516 -3.751 1.00 88.19 102 GLN A C 1
ATOM 800 O O . GLN A 1 102 ? 20.769 8.030 -3.919 1.00 88.19 102 GLN A O 1
ATOM 805 N N . LYS A 1 103 ? 19.384 6.278 -4.183 1.00 88.69 103 LYS A N 1
ATOM 806 C CA . LYS A 1 103 ? 20.368 5.401 -4.843 1.00 88.69 103 LYS A CA 1
ATOM 807 C C . LYS A 1 103 ? 20.987 6.042 -6.081 1.00 88.69 103 LYS A C 1
ATOM 809 O O . LYS A 1 103 ? 22.183 5.920 -6.322 1.00 88.69 103 LYS A O 1
ATOM 814 N N . ARG A 1 104 ? 20.189 6.758 -6.874 1.00 85.38 104 ARG A N 1
ATOM 815 C CA . ARG A 1 104 ? 20.661 7.468 -8.067 1.00 85.38 104 ARG A CA 1
ATOM 816 C C . ARG A 1 104 ? 21.671 8.555 -7.706 1.00 85.38 104 ARG A C 1
ATOM 818 O O . ARG A 1 104 ? 22.643 8.735 -8.438 1.00 85.38 104 ARG A O 1
ATOM 825 N N . THR A 1 105 ? 21.433 9.266 -6.610 1.00 86.12 105 THR A N 1
ATOM 826 C CA . THR A 1 105 ? 22.335 10.305 -6.099 1.00 86.12 105 THR A CA 1
ATOM 827 C C . THR A 1 105 ? 23.646 9.696 -5.601 1.00 86.12 105 THR A C 1
ATOM 829 O O . THR A 1 105 ? 24.712 10.237 -5.875 1.00 86.12 105 THR A O 1
ATOM 832 N N . GLU A 1 106 ? 23.580 8.536 -4.946 1.00 87.12 106 GLU A N 1
ATOM 833 C CA . GLU A 1 106 ? 24.749 7.802 -4.442 1.00 87.12 106 GLU A CA 1
ATOM 834 C C . GLU A 1 106 ? 25.584 7.170 -5.576 1.00 87.12 106 GLU A C 1
ATOM 836 O O . GLU A 1 106 ? 26.813 7.194 -5.536 1.00 87.12 106 GLU A O 1
ATOM 841 N N . ASN A 1 107 ? 24.930 6.672 -6.632 1.00 84.06 107 ASN A N 1
ATOM 842 C CA . ASN A 1 107 ? 25.555 5.911 -7.721 1.00 84.06 107 ASN A CA 1
ATOM 843 C C . ASN A 1 107 ? 25.800 6.728 -9.006 1.00 84.06 107 ASN A C 1
ATOM 845 O O . ASN A 1 107 ? 25.827 6.166 -10.106 1.00 84.06 107 ASN A O 1
ATOM 849 N N . ASN A 1 108 ? 25.955 8.055 -8.914 1.00 79.19 108 ASN A N 1
ATOM 850 C CA . ASN A 1 108 ? 26.211 8.941 -10.065 1.00 79.19 108 ASN A CA 1
ATOM 851 C C . ASN A 1 108 ? 25.223 8.763 -11.240 1.00 79.19 108 ASN A C 1
ATOM 853 O O . ASN A 1 108 ? 25.592 8.879 -12.409 1.00 79.19 108 ASN A O 1
ATOM 857 N N . GLY A 1 109 ? 23.954 8.475 -10.949 1.00 75.44 109 GLY A N 1
ATOM 858 C CA . GLY A 1 109 ? 22.917 8.297 -11.966 1.00 75.44 109 GLY A CA 1
ATOM 859 C C . GLY A 1 109 ? 22.598 6.845 -12.331 1.00 75.44 109 GLY A C 1
ATOM 860 O O . GLY A 1 109 ? 21.541 6.605 -12.923 1.00 75.44 109 GLY A O 1
ATOM 861 N N . ASN A 1 110 ? 23.460 5.888 -11.974 1.00 77.69 110 ASN A N 1
ATOM 862 C CA . ASN A 1 110 ? 23.321 4.493 -12.387 1.00 77.69 110 ASN A CA 1
ATOM 863 C C . ASN A 1 110 ? 22.429 3.704 -11.421 1.00 77.69 110 ASN A C 1
ATOM 865 O O . ASN A 1 110 ? 22.721 3.593 -10.235 1.00 77.69 110 ASN A O 1
ATOM 869 N N . LEU A 1 111 ? 21.348 3.132 -11.955 1.00 82.56 111 LEU A N 1
ATOM 870 C CA . LEU A 1 111 ? 20.409 2.286 -11.215 1.00 82.56 111 LEU A CA 1
ATOM 871 C C . LEU A 1 111 ? 20.342 0.903 -11.848 1.00 82.56 111 LEU A C 1
ATOM 873 O O . LEU A 1 111 ? 19.958 0.769 -13.017 1.00 82.56 111 LEU A O 1
ATOM 877 N N . THR A 1 112 ? 20.659 -0.118 -11.060 1.00 85.50 112 THR A N 1
ATOM 878 C CA . THR A 1 112 ? 20.586 -1.513 -11.495 1.00 85.50 112 THR A CA 1
ATOM 879 C C . THR A 1 112 ? 19.147 -2.040 -11.447 1.00 85.50 112 THR A C 1
ATOM 881 O O . THR A 1 112 ? 18.212 -1.360 -11.014 1.00 85.50 112 THR A O 1
ATOM 884 N N . ILE A 1 113 ? 18.933 -3.248 -11.968 1.00 85.69 113 ILE A N 1
ATOM 885 C CA . ILE A 1 113 ? 17.648 -3.952 -11.836 1.00 85.69 113 ILE A CA 1
ATOM 886 C C . ILE A 1 113 ? 17.442 -4.389 -10.380 1.00 85.69 113 ILE A C 1
ATOM 888 O O . ILE A 1 113 ? 16.340 -4.257 -9.857 1.00 85.69 113 ILE A O 1
ATOM 892 N N . GLU A 1 114 ? 18.517 -4.811 -9.714 1.00 87.88 114 GLU A N 1
ATOM 893 C CA . GLU A 1 114 ? 18.522 -5.207 -8.303 1.00 87.88 114 GLU A CA 1
ATOM 894 C C . GLU A 1 114 ? 18.117 -4.042 -7.395 1.00 87.88 114 GLU A C 1
ATOM 896 O O . GLU A 1 114 ? 17.244 -4.210 -6.555 1.00 87.88 114 GLU A O 1
ATOM 901 N N . ASP A 1 115 ? 18.617 -2.824 -7.647 1.00 89.56 115 ASP A N 1
ATOM 902 C CA . ASP A 1 115 ? 18.199 -1.636 -6.884 1.00 89.56 115 ASP A CA 1
ATOM 903 C C . ASP A 1 115 ? 16.680 -1.388 -6.971 1.00 89.56 115 ASP A C 1
ATOM 905 O O . ASP A 1 115 ? 16.070 -0.898 -6.021 1.00 89.56 115 ASP A O 1
ATOM 909 N N . ARG A 1 116 ? 16.049 -1.719 -8.108 1.00 88.31 116 ARG A N 1
ATOM 910 C CA . ARG A 1 116 ? 14.591 -1.594 -8.290 1.00 88.31 116 ARG A CA 1
ATOM 911 C C . ARG A 1 116 ? 13.826 -2.709 -7.595 1.00 88.31 116 ARG A C 1
ATOM 913 O O . ARG A 1 116 ? 12.772 -2.431 -7.027 1.00 88.31 116 ARG A O 1
ATOM 920 N N . GLU A 1 117 ? 14.344 -3.934 -7.662 1.00 90.94 117 GLU A N 1
ATOM 921 C CA . GLU A 1 117 ? 13.808 -5.098 -6.952 1.00 90.94 117 GLU A CA 1
ATOM 922 C C . GLU A 1 117 ? 13.811 -4.849 -5.438 1.00 90.94 117 GLU A C 1
ATOM 924 O O . GLU A 1 117 ? 12.775 -4.980 -4.786 1.00 90.94 117 GLU A O 1
ATOM 929 N N . ASP A 1 118 ? 14.938 -4.393 -4.898 1.00 92.25 118 ASP A N 1
ATOM 930 C CA . ASP A 1 118 ? 15.097 -4.109 -3.475 1.00 92.25 118 ASP A CA 1
ATOM 931 C C . ASP A 1 118 ? 14.218 -2.937 -3.025 1.00 92.25 118 ASP A C 1
ATOM 933 O O . ASP A 1 118 ? 13.582 -3.010 -1.971 1.00 92.25 118 ASP A O 1
ATOM 937 N N . ALA A 1 119 ? 14.120 -1.865 -3.822 1.00 92.75 119 ALA A N 1
ATOM 938 C CA . ALA A 1 119 ? 13.306 -0.697 -3.479 1.00 92.75 119 ALA A CA 1
ATOM 939 C C . ALA A 1 119 ? 11.812 -1.033 -3.331 1.00 92.75 119 ALA A C 1
ATOM 941 O O . ALA A 1 119 ? 11.163 -0.549 -2.405 1.00 92.75 119 ALA A O 1
ATOM 942 N N . ILE A 1 120 ? 11.258 -1.868 -4.217 1.00 92.94 120 ILE A N 1
ATOM 943 C CA . ILE A 1 120 ? 9.839 -2.244 -4.138 1.00 92.94 120 ILE A CA 1
ATOM 944 C C . ILE A 1 120 ? 9.587 -3.332 -3.082 1.00 92.94 120 ILE A C 1
ATOM 946 O O . ILE A 1 120 ? 8.606 -3.244 -2.344 1.00 92.94 120 ILE A O 1
ATOM 950 N N . LEU A 1 121 ? 10.476 -4.330 -2.959 1.00 94.31 121 LEU A N 1
ATOM 951 C CA . LEU A 1 121 ? 10.321 -5.409 -1.976 1.00 94.31 121 LEU A CA 1
ATOM 952 C C . LEU A 1 121 ? 10.483 -4.917 -0.542 1.00 94.31 121 LEU A C 1
ATOM 954 O O . LEU A 1 121 ? 9.720 -5.336 0.322 1.00 94.31 121 LEU A O 1
ATOM 958 N N . SER A 1 122 ? 11.441 -4.028 -0.281 1.00 93.69 122 SER A N 1
ATOM 959 C CA . SER A 1 122 ? 11.647 -3.479 1.063 1.00 93.69 122 SER A CA 1
ATOM 960 C C . SER A 1 122 ? 10.433 -2.683 1.547 1.00 93.69 122 SER A C 1
ATOM 962 O O . SER A 1 122 ? 10.015 -2.852 2.691 1.00 93.69 122 SER A O 1
ATOM 964 N N . SER A 1 123 ? 9.814 -1.884 0.669 1.00 93.56 123 SER A N 1
ATOM 965 C CA . SER A 1 123 ? 8.565 -1.175 0.974 1.00 93.56 123 SER A CA 1
ATOM 966 C C . SER A 1 123 ? 7.425 -2.154 1.275 1.00 93.56 123 SER A C 1
ATOM 968 O O . SER A 1 123 ? 6.780 -2.052 2.317 1.00 93.56 123 SER A O 1
ATOM 970 N N . PHE A 1 124 ? 7.237 -3.169 0.427 1.00 95.12 124 PHE A N 1
ATOM 971 C CA . PHE A 1 124 ? 6.234 -4.215 0.644 1.00 95.12 124 PHE A CA 1
ATOM 972 C C . PHE A 1 124 ? 6.415 -4.945 1.984 1.00 95.12 124 PHE A C 1
ATOM 974 O O . PHE A 1 124 ? 5.463 -5.068 2.753 1.00 95.12 124 PHE A O 1
ATOM 981 N N . GLN A 1 125 ? 7.636 -5.394 2.284 1.00 94.94 125 GLN A N 1
ATOM 982 C CA . GLN A 1 125 ? 7.958 -6.112 3.521 1.00 94.94 125 GLN A CA 1
ATOM 983 C C . GLN A 1 125 ? 7.739 -5.233 4.755 1.00 94.94 125 GLN A C 1
ATOM 985 O O . GLN A 1 125 ? 7.121 -5.669 5.721 1.00 94.94 125 GLN A O 1
ATOM 990 N N . SER A 1 126 ? 8.180 -3.974 4.695 1.00 94.56 126 SER A N 1
ATOM 991 C CA . SER A 1 126 ? 7.982 -2.991 5.763 1.00 94.56 126 SER A CA 1
ATOM 992 C C . SER A 1 126 ? 6.497 -2.771 6.073 1.00 94.56 126 SER A C 1
ATOM 994 O O . SER A 1 126 ? 6.089 -2.776 7.236 1.00 94.56 126 SER A O 1
ATOM 996 N N . ILE A 1 127 ? 5.665 -2.635 5.035 1.00 93.31 127 ILE A N 1
ATOM 997 C CA . ILE A 1 127 ? 4.216 -2.467 5.189 1.00 93.31 127 ILE A CA 1
ATOM 998 C C . ILE A 1 127 ? 3.574 -3.735 5.763 1.00 93.31 127 ILE A C 1
ATOM 1000 O O . ILE A 1 127 ? 2.736 -3.644 6.659 1.00 93.31 127 ILE A O 1
ATOM 1004 N N . ALA A 1 128 ? 3.962 -4.914 5.282 1.00 94.06 128 ALA A N 1
ATOM 1005 C CA . ALA A 1 128 ? 3.448 -6.181 5.792 1.00 94.06 128 ALA A CA 1
ATOM 1006 C C . ALA A 1 128 ? 3.784 -6.379 7.284 1.00 94.06 128 ALA A C 1
ATOM 1008 O O . ALA A 1 128 ? 2.894 -6.699 8.074 1.00 94.06 128 ALA A O 1
ATOM 1009 N N . ASP A 1 129 ? 5.018 -6.084 7.699 1.00 93.25 129 ASP A N 1
ATOM 1010 C CA . ASP A 1 129 ? 5.423 -6.106 9.109 1.00 93.25 129 ASP A CA 1
ATOM 1011 C C . ASP A 1 129 ? 4.623 -5.103 9.957 1.00 93.25 129 ASP A C 1
ATOM 1013 O O . ASP A 1 129 ? 4.248 -5.397 11.095 1.00 93.25 129 ASP A O 1
ATOM 1017 N N . GLU A 1 130 ? 4.353 -3.908 9.422 1.00 91.75 130 GLU A N 1
ATOM 1018 C CA . GLU A 1 130 ? 3.522 -2.893 10.076 1.00 91.75 130 GLU A CA 1
ATOM 1019 C C . GLU A 1 130 ? 2.083 -3.391 10.290 1.00 91.75 130 GLU A C 1
ATOM 1021 O O . GLU A 1 130 ? 1.507 -3.179 11.361 1.00 91.75 130 GLU A O 1
ATOM 1026 N N . ILE A 1 131 ? 1.505 -4.071 9.295 1.00 91.12 131 ILE A N 1
ATOM 1027 C CA . ILE A 1 131 ? 0.167 -4.667 9.392 1.00 91.12 131 ILE A CA 1
ATOM 1028 C C . ILE A 1 131 ? 0.146 -5.716 10.504 1.00 91.12 131 ILE A C 1
ATOM 1030 O O . ILE A 1 131 ? -0.698 -5.636 11.400 1.00 91.12 131 ILE A O 1
ATOM 1034 N N . VAL A 1 132 ? 1.091 -6.661 10.485 1.00 91.62 132 VAL A N 1
ATOM 1035 C CA . VAL A 1 132 ? 1.169 -7.748 11.473 1.00 91.62 132 VAL A CA 1
ATOM 1036 C C . VAL A 1 132 ? 1.302 -7.185 12.887 1.00 91.62 132 VAL A C 1
ATOM 1038 O O . VAL A 1 132 ? 0.441 -7.450 13.728 1.00 91.62 132 VAL A O 1
ATOM 1041 N N . LYS A 1 133 ? 2.290 -6.315 13.130 1.00 89.38 133 LYS A N 1
ATOM 1042 C CA . LYS A 1 133 ? 2.507 -5.683 14.445 1.00 89.38 133 LYS A CA 1
ATOM 1043 C C . LYS A 1 133 ? 1.303 -4.852 14.892 1.00 89.38 133 LYS A C 1
ATOM 1045 O O . LYS A 1 133 ? 0.964 -4.811 16.077 1.00 89.38 133 LYS A O 1
ATOM 1050 N N . GLY A 1 134 ? 0.639 -4.178 13.956 1.00 87.00 134 GLY A N 1
ATOM 1051 C CA . GLY A 1 134 ? -0.549 -3.381 14.233 1.00 87.00 134 GLY A CA 1
ATOM 1052 C C . GLY A 1 134 ? -1.737 -4.221 14.712 1.00 87.00 134 GLY A C 1
ATOM 1053 O O . GLY A 1 134 ? -2.423 -3.827 15.657 1.00 87.00 134 GLY A O 1
ATOM 1054 N N . TYR A 1 135 ? -1.972 -5.384 14.098 1.00 87.31 135 TYR A N 1
ATOM 1055 C CA . TYR A 1 135 ? -3.019 -6.308 14.544 1.00 87.31 135 TYR A CA 1
ATOM 1056 C C . TYR A 1 135 ? -2.646 -7.037 15.839 1.00 87.31 135 TYR A C 1
ATOM 1058 O O . TYR A 1 135 ? -3.501 -7.176 16.710 1.00 87.31 135 TYR A O 1
ATOM 1066 N N . GLU A 1 136 ? -1.386 -7.446 16.010 1.00 86.88 136 GLU A N 1
ATOM 1067 C CA . GLU A 1 136 ? -0.901 -8.089 17.243 1.00 86.88 136 GLU A CA 1
ATOM 1068 C C . GLU A 1 136 ? -0.999 -7.168 18.465 1.00 86.88 136 GLU A C 1
ATOM 1070 O O . GLU A 1 136 ? -1.371 -7.605 19.552 1.00 86.88 136 GLU A O 1
ATOM 1075 N N . SER A 1 137 ? -0.718 -5.876 18.284 1.00 83.81 137 SER A N 1
ATOM 1076 C CA . SER A 1 137 ? -0.877 -4.862 19.334 1.00 83.81 137 SER A CA 1
ATOM 1077 C C . SER A 1 137 ? -2.332 -4.436 19.568 1.00 83.81 137 SER A C 1
ATOM 1079 O O . SER A 1 137 ? -2.604 -3.696 20.513 1.00 83.81 137 SER A O 1
ATOM 1081 N N . GLY A 1 138 ? -3.272 -4.857 18.713 1.00 81.62 138 GLY A N 1
ATOM 1082 C CA . GLY A 1 138 ? -4.676 -4.431 18.746 1.00 81.62 138 GLY A CA 1
ATOM 1083 C C . GLY A 1 138 ? -4.902 -2.958 18.382 1.00 81.62 138 GLY A C 1
ATOM 1084 O O . GLY A 1 138 ? -6.027 -2.470 18.473 1.00 81.62 138 GLY A O 1
ATOM 1085 N N . ALA A 1 139 ? -3.853 -2.241 17.968 1.00 78.19 139 ALA A N 1
ATOM 1086 C CA . ALA A 1 139 ? -3.913 -0.821 17.641 1.00 78.19 139 ALA A CA 1
ATOM 1087 C C . ALA A 1 139 ? -4.396 -0.556 16.208 1.00 78.19 139 ALA A C 1
ATOM 1089 O O . ALA A 1 139 ? -4.737 0.582 15.892 1.00 78.19 139 ALA A O 1
ATOM 1090 N N . ARG A 1 140 ? -4.420 -1.572 15.336 1.00 82.25 140 ARG A N 1
ATOM 1091 C CA . ARG A 1 140 ? -4.783 -1.427 13.922 1.00 82.25 140 ARG A CA 1
ATOM 1092 C C . ARG A 1 140 ? -6.261 -1.700 13.678 1.00 82.25 140 ARG A C 1
ATOM 1094 O O . ARG A 1 140 ? -6.765 -2.788 13.957 1.00 82.25 140 ARG A O 1
ATOM 1101 N N . VAL A 1 141 ? -6.946 -0.709 13.114 1.00 83.25 141 VAL A N 1
ATOM 1102 C CA . VAL A 1 141 ? -8.340 -0.821 12.685 1.00 83.25 141 VAL A CA 1
ATOM 1103 C C . VAL A 1 141 ? -8.454 -0.275 11.268 1.00 83.25 141 VAL A C 1
ATOM 1105 O O . VAL A 1 141 ? -8.150 0.893 11.020 1.00 83.25 141 VAL A O 1
ATOM 1108 N N . ARG A 1 142 ? -8.871 -1.141 10.341 1.00 85.88 142 ARG A N 1
ATOM 1109 C CA . ARG A 1 142 ? -8.979 -0.851 8.910 1.00 85.88 142 ARG A CA 1
ATOM 1110 C C . ARG A 1 142 ? -10.314 -1.317 8.352 1.00 85.88 142 ARG A C 1
ATOM 1112 O O . ARG A 1 142 ? -10.868 -2.307 8.828 1.00 85.88 142 ARG A O 1
ATOM 1119 N N . PHE A 1 143 ? -10.794 -0.618 7.334 1.00 85.88 143 PHE A N 1
ATOM 1120 C CA . PHE A 1 143 ? -12.068 -0.848 6.672 1.00 85.88 143 PHE A CA 1
ATOM 1121 C C . PHE A 1 143 ? -11.941 -0.677 5.159 1.00 85.88 143 PHE A C 1
ATOM 1123 O O . PHE A 1 143 ? -11.052 0.020 4.663 1.00 85.88 143 PHE A O 1
ATOM 1130 N N . VAL A 1 144 ? -12.877 -1.290 4.444 1.00 86.25 144 VAL A N 1
ATOM 1131 C CA . VAL A 1 144 ? -13.137 -1.084 3.014 1.00 86.25 144 VAL A CA 1
ATOM 1132 C C . VAL A 1 144 ? -14.601 -0.729 2.813 1.00 86.25 144 VAL A C 1
ATOM 1134 O O . VAL A 1 144 ? -15.445 -1.136 3.610 1.00 86.25 144 VAL A O 1
ATOM 1137 N N . GLU A 1 145 ? -14.910 -0.006 1.742 1.00 83.44 145 GLU A N 1
ATOM 1138 C CA . GLU A 1 145 ? -16.299 0.220 1.337 1.00 83.44 145 GLU A CA 1
ATOM 1139 C C . GLU A 1 145 ? -16.980 -1.117 1.016 1.00 83.44 145 GLU A C 1
ATOM 1141 O O . GLU A 1 145 ? -16.481 -1.934 0.238 1.00 83.44 145 GLU A O 1
ATOM 1146 N N . ALA A 1 146 ? -18.131 -1.337 1.641 1.00 82.62 146 ALA A N 1
ATOM 1147 C CA . ALA A 1 146 ? -18.986 -2.492 1.442 1.00 82.62 146 ALA A CA 1
ATOM 1148 C C . ALA A 1 146 ? -20.436 -1.994 1.374 1.00 82.62 146 ALA A C 1
ATOM 1150 O O . ALA A 1 146 ? -21.052 -1.794 2.421 1.00 82.62 146 ALA A O 1
ATOM 1151 N N . PRO A 1 147 ? -20.988 -1.789 0.162 1.00 72.94 147 PRO A N 1
ATOM 1152 C CA . PRO A 1 147 ? -22.325 -1.218 -0.025 1.00 72.94 147 PRO A CA 1
ATOM 1153 C C . PRO A 1 147 ? -23.447 -2.020 0.643 1.00 72.94 147 PRO A C 1
ATOM 1155 O O . PRO A 1 147 ? -24.494 -1.466 0.956 1.00 72.94 147 PRO A O 1
ATOM 1158 N N . ASP A 1 148 ? -23.213 -3.314 0.866 1.00 75.81 148 ASP A N 1
ATOM 1159 C CA . ASP A 1 148 ? -24.164 -4.234 1.490 1.00 75.81 148 ASP A CA 1
ATOM 1160 C C . ASP A 1 148 ? -24.110 -4.209 3.035 1.00 75.81 148 ASP A C 1
ATOM 1162 O O . ASP A 1 148 ? -24.882 -4.915 3.685 1.00 75.81 148 ASP A O 1
ATOM 1166 N N . SER A 1 149 ? -23.193 -3.435 3.636 1.00 75.81 149 SER A N 1
ATOM 1167 C CA . SER A 1 149 ? -23.090 -3.246 5.093 1.00 75.81 149 SER A CA 1
ATOM 1168 C C . SER A 1 149 ? -24.030 -2.142 5.583 1.00 75.81 149 SER A C 1
ATOM 1170 O O . SER A 1 149 ? -24.292 -1.177 4.868 1.00 75.81 149 SER A O 1
ATOM 1172 N N . GLU A 1 150 ? -24.495 -2.246 6.829 1.00 71.94 150 GLU A N 1
ATOM 1173 C CA . GLU A 1 150 ? -25.433 -1.299 7.459 1.00 71.94 150 GLU A CA 1
ATOM 1174 C C . GLU A 1 150 ? -24.884 0.140 7.523 1.00 71.94 150 GLU A C 1
ATOM 1176 O O . GLU A 1 150 ? -25.626 1.113 7.403 1.00 71.94 150 GLU A O 1
ATOM 1181 N N . ASP A 1 151 ? -23.567 0.269 7.649 1.00 70.06 151 ASP A N 1
ATOM 1182 C CA . ASP A 1 151 ? -22.795 1.511 7.704 1.00 70.06 151 ASP A CA 1
ATOM 1183 C C . ASP A 1 151 ? -22.016 1.806 6.405 1.00 70.06 151 ASP A C 1
ATOM 1185 O O . ASP A 1 151 ? -21.330 2.824 6.310 1.00 70.06 151 ASP A O 1
ATOM 1189 N N . GLY A 1 152 ? -22.126 0.942 5.389 1.00 79.75 152 GLY A N 1
ATOM 1190 C CA . GLY A 1 152 ? -21.393 1.055 4.126 1.00 79.75 152 GLY A CA 1
ATOM 1191 C C . GLY A 1 152 ? -19.912 0.665 4.202 1.00 79.75 152 GLY A C 1
ATOM 1192 O O . GLY A 1 152 ? -19.208 0.784 3.195 1.00 79.75 152 GLY A O 1
ATOM 1193 N N . TYR A 1 153 ? -19.427 0.178 5.351 1.00 83.31 153 TYR A N 1
ATOM 1194 C CA . TYR A 1 153 ? -18.030 -0.205 5.553 1.00 83.31 153 TYR A CA 1
ATOM 1195 C C . TYR A 1 153 ? -17.903 -1.606 6.143 1.00 83.31 153 TYR A C 1
ATOM 1197 O O . TYR A 1 153 ? -18.653 -2.029 7.012 1.00 83.31 153 TYR A O 1
ATOM 1205 N N . ARG A 1 154 ? -16.888 -2.347 5.703 1.00 87.12 154 ARG A N 1
ATOM 1206 C CA . ARG A 1 154 ? -16.542 -3.649 6.271 1.00 87.12 154 ARG A CA 1
ATOM 1207 C C . ARG A 1 154 ? -15.175 -3.578 6.918 1.00 87.12 154 ARG A C 1
ATOM 1209 O O . ARG A 1 154 ? -14.185 -3.270 6.256 1.00 87.12 154 ARG A O 1
ATOM 1216 N N . LYS A 1 155 ? -15.116 -3.923 8.204 1.00 87.69 155 LYS A N 1
ATOM 1217 C CA . LYS A 1 155 ? -13.856 -4.053 8.939 1.00 87.69 155 LYS A CA 1
ATOM 1218 C C . LYS A 1 155 ? -13.004 -5.175 8.343 1.00 87.69 155 LYS A C 1
ATOM 1220 O O . LYS A 1 155 ? -13.496 -6.281 8.120 1.00 87.69 155 LYS A O 1
ATOM 1225 N N . LEU A 1 156 ? -11.727 -4.889 8.120 1.00 89.81 156 LEU A N 1
ATOM 1226 C CA . LEU A 1 156 ? -10.754 -5.842 7.600 1.00 89.81 156 LEU A CA 1
ATOM 1227 C C . LEU A 1 156 ? -10.160 -6.707 8.710 1.00 89.81 156 LEU A C 1
ATOM 1229 O O . LEU A 1 156 ? -9.840 -6.229 9.808 1.00 89.81 156 LEU A O 1
ATOM 1233 N N . THR A 1 157 ? -9.954 -7.983 8.389 1.00 91.75 157 THR A N 1
ATOM 1234 C CA . THR A 1 157 ? -9.092 -8.875 9.171 1.00 91.75 157 THR A CA 1
ATOM 1235 C C . THR A 1 157 ? -7.621 -8.702 8.770 1.00 91.75 157 THR A C 1
ATOM 1237 O O . THR A 1 157 ? -7.328 -8.139 7.714 1.00 91.75 157 THR A O 1
ATOM 1240 N N . LYS A 1 158 ? -6.688 -9.227 9.585 1.00 92.44 158 LYS A N 1
ATOM 1241 C CA . LYS A 1 158 ? -5.256 -9.288 9.227 1.00 92.44 158 LYS A CA 1
ATOM 1242 C C . LYS A 1 158 ? -5.055 -9.939 7.855 1.00 92.44 158 LYS A C 1
ATOM 1244 O O . LYS A 1 158 ? -4.290 -9.425 7.048 1.00 92.44 158 LYS A O 1
ATOM 1249 N N . GLY A 1 159 ? -5.747 -11.053 7.604 1.00 93.12 159 GLY A N 1
ATOM 1250 C CA . GLY A 1 159 ? -5.669 -11.778 6.336 1.00 93.12 159 GLY A CA 1
ATOM 1251 C C . GLY A 1 159 ? -6.161 -10.928 5.170 1.00 93.12 159 GLY A C 1
ATOM 1252 O O . GLY A 1 159 ? -5.428 -10.749 4.205 1.00 93.12 159 GLY A O 1
ATOM 1253 N N . ASP A 1 160 ? -7.341 -10.321 5.308 1.00 93.12 160 ASP A N 1
ATOM 1254 C CA . ASP A 1 160 ? -7.932 -9.486 4.256 1.00 93.12 160 ASP A CA 1
ATOM 1255 C C . ASP A 1 160 ? -7.024 -8.303 3.885 1.00 93.12 160 ASP A C 1
ATOM 1257 O O . ASP A 1 160 ? -6.872 -7.969 2.712 1.00 93.12 160 ASP A O 1
ATOM 1261 N N . GLU A 1 161 ? -6.418 -7.641 4.877 1.00 92.88 161 GLU A N 1
ATOM 1262 C CA . GLU A 1 161 ? -5.539 -6.497 4.621 1.00 92.88 161 GLU A CA 1
ATOM 1263 C C . GLU A 1 161 ? -4.225 -6.921 3.944 1.00 92.88 161 GLU A C 1
ATOM 1265 O O . GLU A 1 161 ? -3.752 -6.228 3.040 1.00 92.88 161 GLU A O 1
ATOM 1270 N N . LEU A 1 162 ? -3.665 -8.078 4.320 1.00 94.38 162 LEU A N 1
ATOM 1271 C CA . LEU A 1 162 ? -2.496 -8.660 3.651 1.00 94.38 162 LEU A CA 1
ATOM 1272 C C . LEU A 1 162 ? -2.817 -9.110 2.218 1.00 94.38 162 LEU A C 1
ATOM 1274 O O . LEU A 1 162 ? -1.987 -8.939 1.326 1.00 94.38 162 LEU A O 1
ATOM 1278 N N . GLU A 1 163 ? -4.020 -9.625 1.963 1.00 94.88 163 GLU A N 1
ATOM 1279 C CA . GLU A 1 163 ? -4.484 -9.939 0.607 1.00 94.88 163 GLU A CA 1
ATOM 1280 C C . GLU A 1 163 ? -4.606 -8.679 -0.259 1.00 94.88 163 GLU A C 1
ATOM 1282 O O . GLU A 1 163 ? -4.200 -8.691 -1.424 1.00 94.88 163 GLU A O 1
ATOM 1287 N N . ILE A 1 164 ? -5.108 -7.573 0.304 1.00 93.94 164 ILE A N 1
ATOM 1288 C CA . ILE A 1 164 ? -5.151 -6.278 -0.391 1.00 93.94 164 ILE A CA 1
ATOM 1289 C C . ILE A 1 164 ? -3.733 -5.793 -0.701 1.00 93.94 164 ILE A C 1
ATOM 1291 O O . ILE A 1 164 ? -3.466 -5.414 -1.842 1.00 93.94 164 ILE A O 1
ATOM 1295 N N . LEU A 1 165 ? -2.815 -5.855 0.269 1.00 95.06 165 LEU A N 1
ATOM 1296 C CA . LEU A 1 165 ? -1.410 -5.506 0.055 1.00 95.06 165 LEU A CA 1
ATOM 1297 C C . LEU A 1 165 ? -0.785 -6.349 -1.068 1.00 95.06 165 LEU A C 1
ATOM 1299 O O . LEU A 1 165 ? -0.143 -5.792 -1.958 1.00 95.06 165 LEU A O 1
ATOM 1303 N N . GLN A 1 166 ? -0.995 -7.670 -1.063 1.00 96.19 166 GLN A N 1
ATOM 1304 C CA . GLN A 1 166 ? -0.487 -8.564 -2.107 1.00 96.19 166 GLN A CA 1
ATOM 1305 C C . GLN A 1 166 ? -1.054 -8.203 -3.477 1.00 96.19 166 GLN A C 1
ATOM 1307 O O . GLN A 1 166 ? -0.307 -8.109 -4.447 1.00 96.19 166 GLN A O 1
ATOM 1312 N N . LYS A 1 167 ? -2.365 -7.976 -3.566 1.00 95.62 167 LYS A N 1
ATOM 1313 C CA . LYS A 1 167 ? -3.023 -7.611 -4.821 1.00 95.62 167 LYS A CA 1
ATOM 1314 C C . LYS A 1 167 ? -2.480 -6.297 -5.380 1.00 95.62 167 LYS A C 1
ATOM 1316 O O . LYS A 1 167 ? -2.187 -6.205 -6.568 1.00 95.62 167 LYS A O 1
ATOM 1321 N N . GLU A 1 168 ? -2.327 -5.284 -4.535 1.00 94.69 168 GLU A N 1
ATOM 1322 C CA . GLU A 1 168 ? -1.788 -3.993 -4.958 1.00 94.69 168 GLU A CA 1
ATOM 1323 C C . GLU A 1 168 ? -0.304 -4.060 -5.322 1.00 94.69 168 GLU A C 1
ATOM 1325 O O . GLU A 1 168 ? 0.136 -3.339 -6.219 1.00 94.69 168 GLU A O 1
ATOM 1330 N N . PHE A 1 169 ? 0.459 -4.942 -4.674 1.00 95.25 169 PHE A N 1
ATOM 1331 C CA . PHE A 1 169 ? 1.841 -5.231 -5.046 1.00 95.25 169 PHE A CA 1
ATOM 1332 C C . PHE A 1 169 ? 1.935 -5.912 -6.413 1.00 95.25 169 PHE A C 1
ATOM 1334 O O . PHE A 1 169 ? 2.773 -5.518 -7.228 1.00 95.25 169 PHE A O 1
ATOM 1341 N N . ASP A 1 170 ? 1.076 -6.900 -6.678 1.00 94.56 170 ASP A N 1
ATOM 1342 C CA . ASP A 1 170 ? 0.990 -7.584 -7.970 1.00 94.56 170 ASP A CA 1
ATOM 1343 C C . ASP A 1 170 ? 0.663 -6.566 -9.079 1.00 94.56 170 ASP A C 1
ATOM 1345 O O . ASP A 1 170 ? 1.380 -6.485 -10.078 1.00 94.56 170 ASP A O 1
ATOM 1349 N N . ASP A 1 171 ? -0.340 -5.709 -8.853 1.00 93.75 171 ASP A N 1
ATOM 1350 C CA . ASP A 1 171 ? -0.737 -4.645 -9.782 1.00 93.75 171 ASP A CA 1
ATOM 1351 C C . ASP A 1 171 ? 0.391 -3.626 -10.034 1.00 93.75 171 ASP A C 1
ATOM 1353 O O . ASP A 1 171 ? 0.613 -3.208 -11.173 1.00 93.75 171 ASP A O 1
ATOM 1357 N N . LEU A 1 172 ? 1.108 -3.203 -8.987 1.00 92.75 172 LEU A N 1
ATOM 1358 C CA . LEU A 1 172 ? 2.229 -2.262 -9.099 1.00 92.75 172 LEU A CA 1
ATOM 1359 C C . LEU A 1 172 ? 3.409 -2.879 -9.852 1.00 92.75 172 LEU A C 1
ATOM 1361 O O . LEU A 1 172 ? 4.032 -2.215 -10.685 1.00 92.75 172 LEU A O 1
ATOM 1365 N N . SER A 1 173 ? 3.707 -4.143 -9.562 1.00 91.75 173 SER A N 1
ATOM 1366 C CA . SER A 1 173 ? 4.795 -4.886 -10.191 1.00 91.75 173 SER A CA 1
ATOM 1367 C C . SER A 1 173 ? 4.517 -5.110 -11.676 1.00 91.75 173 SER A C 1
ATOM 1369 O O . SER A 1 173 ? 5.391 -4.854 -12.501 1.00 91.75 173 SER A O 1
ATOM 1371 N N . GLU A 1 174 ? 3.290 -5.492 -12.038 1.00 91.31 174 GLU A N 1
ATOM 1372 C CA . GLU A 1 174 ? 2.862 -5.602 -13.436 1.00 91.31 174 GLU A CA 1
ATOM 1373 C C . GLU A 1 174 ? 2.919 -4.236 -14.141 1.00 91.31 174 GLU A C 1
ATOM 1375 O O . GLU A 1 174 ? 3.435 -4.132 -15.251 1.00 91.31 174 GLU A O 1
ATOM 1380 N N . ALA A 1 175 ? 2.468 -3.161 -13.486 1.00 88.38 175 ALA A N 1
ATOM 1381 C CA . ALA A 1 175 ? 2.491 -1.821 -14.071 1.00 88.38 175 ALA A CA 1
ATOM 1382 C C . ALA A 1 175 ? 3.913 -1.292 -14.334 1.00 88.38 175 ALA A C 1
ATOM 1384 O O . ALA A 1 175 ? 4.123 -0.575 -15.310 1.00 88.38 175 ALA A O 1
ATOM 1385 N N . LYS A 1 176 ? 4.892 -1.616 -13.478 1.00 84.62 176 LYS A N 1
ATOM 1386 C CA . LYS A 1 176 ? 6.275 -1.118 -13.610 1.00 84.62 176 LYS A CA 1
ATOM 1387 C C . LYS A 1 176 ? 7.207 -2.049 -14.384 1.00 84.62 176 LYS A C 1
ATOM 1389 O O . LYS A 1 176 ? 8.174 -1.573 -14.974 1.00 84.62 176 LYS A O 1
ATOM 1394 N N . PHE A 1 177 ? 6.964 -3.357 -14.345 1.00 86.62 177 PHE A N 1
ATOM 1395 C CA . PHE A 1 177 ? 7.889 -4.367 -14.873 1.00 86.62 177 PHE A CA 1
ATOM 1396 C C . PHE A 1 177 ? 7.256 -5.311 -15.898 1.00 86.62 177 PHE A C 1
ATOM 1398 O O . PHE A 1 177 ? 7.979 -6.073 -16.544 1.00 86.62 177 PHE A O 1
ATOM 1405 N N . GLY A 1 178 ? 5.934 -5.263 -16.062 1.00 85.00 178 GLY A N 1
ATOM 1406 C CA . GLY A 1 178 ? 5.199 -6.084 -17.014 1.00 85.00 178 GLY A CA 1
ATOM 1407 C C . GLY A 1 178 ? 5.513 -5.747 -18.470 1.00 85.00 178 GLY A C 1
ATOM 1408 O O . GLY A 1 178 ? 6.108 -4.717 -18.803 1.00 85.00 178 GLY A O 1
ATOM 1409 N N . LYS A 1 179 ? 5.072 -6.632 -19.368 1.00 83.38 179 LYS A N 1
ATOM 1410 C CA . LYS A 1 179 ? 5.402 -6.564 -20.803 1.00 83.38 179 LYS A CA 1
ATOM 1411 C C . LYS A 1 179 ? 4.954 -5.258 -21.454 1.00 83.38 179 LYS A C 1
ATOM 1413 O O . LYS A 1 179 ? 5.703 -4.685 -22.234 1.00 83.38 179 LYS A O 1
ATOM 1418 N N . LYS A 1 180 ? 3.781 -4.741 -21.071 1.00 81.81 180 LYS A N 1
ATOM 1419 C CA . LYS A 1 180 ? 3.257 -3.471 -21.599 1.00 81.81 180 LYS A CA 1
ATOM 1420 C C . LYS A 1 180 ? 4.200 -2.300 -21.331 1.00 81.81 180 LYS A C 1
ATOM 1422 O O . LYS A 1 180 ? 4.482 -1.529 -22.238 1.00 81.81 180 LYS A O 1
ATOM 1427 N N . HIS A 1 181 ? 4.740 -2.203 -20.118 1.00 80.31 181 HIS A N 1
ATOM 1428 C CA . HIS A 1 181 ? 5.688 -1.145 -19.775 1.00 80.31 181 HIS A CA 1
ATOM 1429 C C . HIS A 1 181 ? 7.003 -1.294 -20.558 1.00 80.31 181 HIS A C 1
ATOM 1431 O O . HIS A 1 181 ? 7.615 -0.301 -20.948 1.00 80.31 181 HIS A O 1
ATOM 1437 N N . GLN A 1 182 ? 7.455 -2.526 -20.806 1.00 78.75 182 GLN A N 1
ATOM 1438 C CA . GLN A 1 182 ? 8.645 -2.772 -21.625 1.00 78.75 182 GLN A CA 1
ATOM 1439 C C . GLN A 1 182 ? 8.417 -2.351 -23.084 1.00 78.75 182 GLN A C 1
ATOM 1441 O O . GLN A 1 182 ? 9.246 -1.640 -23.647 1.00 78.75 182 GLN A O 1
ATOM 1446 N N . GLU A 1 183 ? 7.272 -2.710 -23.666 1.00 83.06 183 GLU A N 1
ATOM 1447 C CA . GLU A 1 183 ? 6.872 -2.299 -25.018 1.00 83.06 183 GLU A CA 1
ATOM 1448 C C . GLU A 1 183 ? 6.759 -0.770 -25.142 1.00 83.06 183 GLU A C 1
ATOM 1450 O O . GLU A 1 183 ? 7.249 -0.186 -26.111 1.00 83.06 183 GLU A O 1
ATOM 1455 N N . GLU A 1 184 ? 6.170 -0.103 -24.145 1.00 80.25 184 GLU A N 1
ATOM 1456 C CA . GLU A 1 184 ? 6.088 1.360 -24.078 1.00 80.25 184 GLU A CA 1
ATOM 1457 C C . GLU A 1 184 ? 7.476 2.004 -23.983 1.00 80.25 184 GLU A C 1
ATOM 1459 O O . GLU A 1 184 ? 7.773 2.945 -24.721 1.00 80.25 184 GLU A O 1
ATOM 1464 N N . ALA A 1 185 ? 8.361 1.474 -23.134 1.00 79.25 185 ALA A N 1
ATOM 1465 C CA . ALA A 1 185 ? 9.729 1.965 -23.007 1.00 79.25 185 ALA A CA 1
ATOM 1466 C C . ALA A 1 185 ? 10.523 1.798 -24.316 1.00 79.25 185 ALA A C 1
ATOM 1468 O O . ALA A 1 185 ? 11.252 2.707 -24.720 1.00 79.25 185 ALA A O 1
ATOM 1469 N N . GLU A 1 186 ? 10.348 0.679 -25.023 1.00 82.56 186 GLU A N 1
ATOM 1470 C CA . GLU A 1 186 ? 10.943 0.460 -26.344 1.00 82.56 186 GLU A CA 1
ATOM 1471 C C . GLU A 1 186 ? 10.371 1.398 -27.416 1.00 82.56 186 GLU A C 1
ATOM 1473 O O . GLU A 1 186 ? 11.116 1.903 -28.260 1.00 82.56 186 GLU A O 1
ATOM 1478 N N . ALA A 1 187 ? 9.061 1.655 -27.401 1.00 83.56 187 ALA A N 1
ATOM 1479 C CA . ALA A 1 187 ? 8.421 2.595 -28.317 1.00 83.56 187 ALA A CA 1
ATOM 1480 C C . ALA A 1 187 ? 8.922 4.030 -28.089 1.00 83.56 187 ALA A C 1
ATOM 1482 O O . ALA A 1 187 ? 9.256 4.730 -29.050 1.00 83.56 187 ALA A O 1
ATOM 1483 N N . ILE A 1 188 ? 9.053 4.442 -26.825 1.00 82.75 188 ILE A N 1
ATOM 1484 C CA . ILE A 1 188 ? 9.632 5.732 -26.438 1.00 82.75 188 ILE A CA 1
ATOM 1485 C C . ILE A 1 188 ? 11.079 5.828 -26.929 1.00 82.75 188 ILE A C 1
ATOM 1487 O O . ILE A 1 188 ? 11.427 6.816 -27.576 1.00 82.75 188 ILE A O 1
ATOM 1491 N N . ALA A 1 189 ? 11.897 4.796 -26.713 1.00 82.50 189 ALA A N 1
ATOM 1492 C CA . ALA A 1 189 ? 13.280 4.758 -27.189 1.00 82.50 189 ALA A CA 1
ATOM 1493 C C . ALA A 1 189 ? 13.375 4.932 -28.713 1.00 82.50 189 ALA A C 1
ATOM 1495 O O . ALA A 1 189 ? 14.079 5.820 -29.192 1.00 82.50 189 ALA A O 1
ATOM 1496 N N . LYS A 1 190 ? 12.576 4.175 -29.481 1.00 83.62 190 LYS A N 1
ATOM 1497 C CA . LYS A 1 190 ? 12.503 4.304 -30.949 1.00 83.62 190 LYS A CA 1
ATOM 1498 C C . LYS A 1 190 ? 12.087 5.710 -31.385 1.00 83.62 190 LYS A C 1
ATOM 1500 O O . LYS A 1 190 ? 12.637 6.240 -32.349 1.00 83.62 190 LYS A O 1
ATOM 1505 N N . SER A 1 191 ? 11.124 6.316 -30.688 1.00 82.94 191 SER A N 1
ATOM 1506 C CA . SER A 1 191 ? 10.669 7.677 -30.989 1.00 82.94 191 SER A CA 1
ATOM 1507 C C . SER A 1 191 ? 11.750 8.730 -30.709 1.00 82.94 191 SER A C 1
ATOM 1509 O O . SER A 1 191 ? 11.957 9.626 -31.527 1.00 82.94 191 SER A O 1
ATOM 1511 N N . LEU A 1 192 ? 12.497 8.590 -29.609 1.00 82.62 192 LEU A N 1
ATOM 1512 C CA . LEU A 1 192 ? 13.601 9.478 -29.245 1.00 82.62 192 LEU A CA 1
ATOM 1513 C C . LEU A 1 192 ? 14.778 9.341 -30.214 1.00 82.62 192 LEU A C 1
ATOM 1515 O O . LEU A 1 192 ? 15.359 10.347 -30.611 1.00 82.62 192 LEU A O 1
ATOM 1519 N N . ASP A 1 193 ? 15.086 8.123 -30.656 1.00 82.81 193 ASP A N 1
ATOM 1520 C CA . ASP A 1 193 ? 16.109 7.879 -31.674 1.00 82.81 193 ASP A CA 1
ATOM 1521 C C . ASP A 1 193 ? 15.731 8.483 -33.031 1.00 82.81 193 ASP A C 1
ATOM 1523 O O . ASP A 1 193 ? 16.578 9.068 -33.710 1.00 82.81 193 ASP A O 1
ATOM 1527 N N . ALA A 1 194 ? 14.459 8.390 -33.428 1.00 84.00 194 ALA A N 1
ATOM 1528 C CA . ALA A 1 194 ? 13.968 9.050 -34.635 1.00 84.00 194 ALA A CA 1
ATOM 1529 C C . ALA A 1 194 ? 14.070 10.582 -34.523 1.00 84.00 194 ALA A C 1
ATOM 1531 O O . ALA A 1 194 ? 14.523 11.237 -35.462 1.00 84.00 194 ALA A O 1
ATOM 1532 N N . LEU A 1 195 ? 13.720 11.154 -33.365 1.00 82.19 195 LEU A N 1
ATOM 1533 C CA . LEU A 1 195 ? 13.886 12.585 -33.098 1.00 82.19 195 LEU A CA 1
ATOM 1534 C C . LEU A 1 195 ? 15.358 13.012 -33.127 1.00 82.19 195 LEU A C 1
ATOM 1536 O O . LEU A 1 195 ? 15.667 14.061 -33.691 1.00 82.19 195 LEU A O 1
ATOM 1540 N N . HIS A 1 196 ? 16.267 12.207 -32.569 1.00 78.19 196 HIS A N 1
ATOM 1541 C CA . HIS A 1 196 ? 17.704 12.466 -32.651 1.00 78.19 196 HIS A CA 1
ATOM 1542 C C . HIS A 1 196 ? 18.185 12.528 -34.101 1.00 78.19 196 HIS A C 1
ATOM 1544 O O . HIS A 1 196 ? 18.831 13.508 -34.464 1.00 78.19 196 HIS A O 1
ATOM 1550 N N . LYS A 1 197 ? 17.804 11.557 -34.943 1.00 82.50 197 LYS A N 1
ATOM 1551 C CA . LYS A 1 197 ? 18.162 11.556 -36.372 1.00 82.50 197 LYS A CA 1
ATOM 1552 C C . LYS A 1 197 ? 17.661 12.806 -37.095 1.00 82.50 197 LYS A C 1
ATOM 1554 O O . LYS A 1 197 ? 18.437 13.461 -37.779 1.00 82.50 197 LYS A O 1
ATOM 1559 N N . ILE A 1 198 ? 16.401 13.193 -36.883 1.00 82.69 198 ILE A N 1
ATOM 1560 C CA . ILE A 1 198 ? 15.827 14.404 -37.494 1.00 82.69 198 ILE A CA 1
ATOM 1561 C C . ILE A 1 198 ? 16.568 15.666 -37.026 1.00 82.69 198 ILE A C 1
ATOM 1563 O O . ILE A 1 198 ? 16.777 16.592 -37.810 1.00 82.69 198 ILE A O 1
ATOM 1567 N N . MET A 1 199 ? 16.959 15.751 -35.751 1.00 78.12 199 MET A N 1
ATOM 1568 C CA . MET A 1 199 ? 17.712 16.903 -35.243 1.00 78.12 199 MET A CA 1
ATOM 1569 C C . MET A 1 199 ? 19.125 16.984 -35.832 1.00 78.12 199 MET A C 1
ATOM 1571 O O . MET A 1 199 ? 19.546 18.079 -36.212 1.00 78.12 199 MET A O 1
ATOM 1575 N N . GLU A 1 200 ? 19.811 15.845 -35.957 1.00 79.44 200 GLU A N 1
ATOM 1576 C CA . GLU A 1 200 ? 21.124 15.741 -36.605 1.00 79.44 200 GLU A CA 1
ATOM 1577 C C . GLU A 1 200 ? 21.053 16.132 -38.089 1.00 79.44 200 GLU A C 1
ATOM 1579 O O . GLU A 1 200 ? 21.855 16.945 -38.548 1.00 79.44 200 GLU A O 1
ATOM 1584 N N . GLU A 1 201 ? 20.046 15.645 -38.821 1.00 79.31 201 GLU A N 1
ATOM 1585 C CA . GLU A 1 201 ? 19.797 15.998 -40.228 1.00 79.31 201 GLU A CA 1
ATOM 1586 C C . GLU A 1 201 ? 19.524 17.499 -40.422 1.00 79.31 201 GLU A C 1
ATOM 1588 O O . GLU A 1 201 ? 19.918 18.083 -41.430 1.00 79.31 201 GLU A O 1
ATOM 1593 N N . ASN A 1 202 ? 18.901 18.152 -39.436 1.00 79.25 202 ASN A N 1
ATOM 1594 C CA . ASN A 1 202 ? 18.636 19.593 -39.446 1.00 79.25 202 ASN A CA 1
ATOM 1595 C C . ASN A 1 202 ? 19.799 20.445 -38.896 1.00 79.25 202 ASN A C 1
ATOM 1597 O O . ASN A 1 202 ? 19.624 21.646 -38.674 1.00 79.25 202 ASN A O 1
ATOM 1601 N N . GLY A 1 203 ? 20.971 19.851 -38.640 1.00 70.38 203 GLY A N 1
ATOM 1602 C CA . GLY A 1 203 ? 22.164 20.561 -38.167 1.00 70.38 203 GLY A CA 1
ATOM 1603 C C . GLY A 1 203 ? 22.038 21.148 -36.756 1.00 70.38 203 GLY A C 1
ATOM 1604 O O . GLY A 1 203 ? 22.807 22.037 -36.386 1.00 70.38 203 GLY A O 1
ATOM 1605 N N . LYS A 1 204 ? 21.064 20.686 -35.960 1.00 70.44 204 LYS A N 1
ATOM 1606 C CA . LYS A 1 204 ? 20.896 21.098 -34.562 1.00 70.44 204 LYS A CA 1
ATOM 1607 C C . LYS A 1 204 ? 21.686 20.151 -33.662 1.00 70.44 204 LYS A C 1
ATOM 1609 O O . LYS A 1 204 ? 21.515 18.940 -33.736 1.00 70.44 204 LYS A O 1
ATOM 1614 N N . ALA A 1 205 ? 22.523 20.705 -32.785 1.00 58.62 205 ALA A N 1
ATOM 1615 C CA . ALA A 1 205 ? 23.239 19.913 -31.789 1.00 58.62 205 ALA A CA 1
ATOM 1616 C C . ALA A 1 205 ? 22.243 19.230 -30.837 1.00 58.62 205 ALA A C 1
ATOM 1618 O O . ALA A 1 205 ? 21.426 19.891 -30.190 1.00 58.62 205 ALA A O 1
ATOM 1619 N N . THR A 1 206 ? 22.316 17.906 -30.749 1.00 59.22 206 THR A N 1
ATOM 1620 C CA . THR A 1 206 ? 21.516 17.083 -29.844 1.00 59.22 206 THR A CA 1
ATOM 1621 C C . THR A 1 206 ? 22.092 17.165 -28.429 1.00 59.22 206 THR A C 1
ATOM 1623 O O . THR A 1 206 ? 23.129 16.592 -28.116 1.00 59.22 206 THR A O 1
ATOM 1626 N N . THR A 1 207 ? 21.432 17.922 -27.549 1.00 57.69 207 THR A N 1
ATOM 1627 C CA . THR A 1 207 ? 21.784 18.015 -26.115 1.00 57.69 207 THR A CA 1
ATOM 1628 C C . THR A 1 207 ? 21.075 16.965 -25.254 1.00 57.69 207 THR A C 1
ATOM 1630 O O . THR A 1 207 ? 21.394 16.811 -24.074 1.00 57.69 20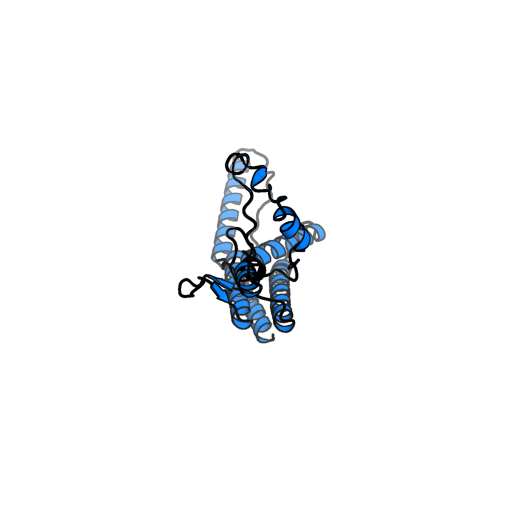7 THR A O 1
ATOM 1633 N N . ALA A 1 208 ? 20.114 16.236 -25.826 1.00 58.16 208 ALA A N 1
ATOM 1634 C CA . ALA A 1 208 ? 19.384 15.178 -25.144 1.00 58.16 208 ALA A CA 1
ATOM 1635 C C . ALA A 1 208 ? 20.234 13.898 -25.058 1.00 58.16 208 ALA A C 1
ATOM 1637 O O . ALA A 1 208 ? 20.861 13.472 -26.025 1.00 58.16 208 ALA A O 1
ATOM 1638 N N . LYS A 1 209 ? 20.282 13.280 -23.871 1.00 62.78 209 LYS A N 1
ATOM 1639 C CA . LYS A 1 209 ? 20.959 11.990 -23.673 1.00 62.78 209 LYS A CA 1
ATOM 1640 C C . LYS A 1 209 ? 20.174 10.886 -24.389 1.00 62.78 209 LYS A C 1
ATOM 1642 O O . LYS A 1 209 ? 18.946 10.880 -24.329 1.00 62.78 209 LYS A O 1
ATOM 1647 N N . LYS A 1 210 ? 20.877 9.933 -25.013 1.00 61.62 210 LYS A N 1
ATOM 1648 C CA . LYS A 1 210 ? 20.260 8.698 -25.521 1.00 61.62 210 LYS A CA 1
ATOM 1649 C C . LYS A 1 210 ? 19.524 7.982 -24.389 1.00 61.62 210 LYS A C 1
ATOM 1651 O O . LYS A 1 210 ? 20.043 7.879 -23.277 1.00 61.62 210 LYS A O 1
ATOM 1656 N N . TYR A 1 211 ? 18.305 7.546 -24.681 1.00 66.44 211 TYR A N 1
ATOM 1657 C CA . TYR A 1 211 ? 17.482 6.780 -23.760 1.00 66.44 211 TYR A CA 1
ATOM 1658 C C . TYR A 1 211 ? 17.573 5.310 -24.149 1.00 66.44 211 TYR A C 1
ATOM 1660 O O . TYR A 1 211 ? 16.948 4.889 -25.118 1.00 66.44 211 TYR A O 1
ATOM 1668 N N . ASP A 1 212 ? 18.345 4.549 -23.380 1.00 64.12 212 ASP A N 1
ATOM 1669 C CA . ASP A 1 212 ? 18.406 3.100 -23.518 1.00 64.12 212 ASP A CA 1
ATOM 1670 C C . ASP A 1 212 ? 17.472 2.472 -22.472 1.00 64.12 212 ASP A C 1
ATOM 1672 O O . ASP A 1 212 ? 17.742 2.568 -21.267 1.00 64.12 212 ASP A O 1
ATOM 1676 N N . PRO A 1 213 ? 16.346 1.864 -22.889 1.00 68.62 213 PRO A N 1
ATOM 1677 C CA . PRO A 1 213 ? 15.441 1.212 -21.963 1.00 68.62 213 PRO A CA 1
ATOM 1678 C C . PRO A 1 213 ? 16.137 -0.002 -21.349 1.00 68.62 213 PRO A C 1
ATOM 1680 O O . PRO A 1 213 ? 16.800 -0.794 -22.023 1.00 68.62 213 PRO A O 1
ATOM 1683 N N . ILE A 1 214 ? 15.984 -0.151 -20.037 1.00 70.75 214 ILE A N 1
ATOM 1684 C CA . ILE A 1 214 ? 16.578 -1.265 -19.302 1.00 70.75 214 ILE A CA 1
ATOM 1685 C C . ILE A 1 214 ? 15.770 -2.515 -19.616 1.00 70.75 214 ILE A C 1
ATOM 1687 O O . ILE A 1 214 ? 14.597 -2.608 -19.258 1.00 70.75 214 ILE A O 1
ATOM 1691 N N . LYS A 1 215 ? 16.416 -3.475 -20.278 1.00 74.69 215 LYS A N 1
ATOM 1692 C CA . LYS A 1 215 ? 15.823 -4.781 -20.553 1.00 74.69 215 LYS A CA 1
ATOM 1693 C C . LYS A 1 215 ? 15.736 -5.576 -19.260 1.00 74.69 215 LYS A C 1
ATOM 1695 O O . LYS A 1 215 ? 16.758 -5.910 -18.663 1.00 74.69 215 LYS A O 1
ATOM 1700 N N . MET A 1 216 ? 14.511 -5.853 -18.838 1.00 78.56 216 MET A N 1
ATOM 1701 C CA . MET A 1 216 ? 14.251 -6.722 -17.699 1.00 78.56 216 MET A CA 1
ATOM 1702 C C . MET A 1 216 ? 14.350 -8.187 -18.144 1.00 78.56 216 MET A C 1
ATOM 1704 O O . MET A 1 216 ? 13.909 -8.505 -19.249 1.00 78.56 216 MET A O 1
ATOM 1708 N N . PRO A 1 217 ? 14.910 -9.082 -17.316 1.00 83.00 217 PRO A N 1
ATOM 1709 C CA . PRO A 1 217 ? 14.827 -10.518 -17.542 1.00 83.00 217 PRO A CA 1
ATOM 1710 C C . PRO A 1 217 ? 13.371 -10.988 -17.629 1.00 83.00 217 PRO A C 1
ATOM 1712 O O . PRO A 1 217 ? 12.525 -10.520 -16.864 1.00 83.00 217 PRO A O 1
ATOM 1715 N N . ASP A 1 218 ? 13.091 -11.946 -18.513 1.00 76.56 218 ASP A N 1
ATOM 1716 C CA . ASP A 1 218 ? 11.737 -12.486 -18.709 1.00 76.56 218 ASP A CA 1
ATOM 1717 C C . ASP A 1 218 ? 11.165 -13.132 -17.430 1.00 76.56 218 ASP A C 1
ATOM 1719 O O . ASP A 1 218 ? 9.955 -13.116 -17.213 1.00 76.56 218 ASP A O 1
ATOM 1723 N N . ASP A 1 219 ? 12.031 -13.661 -16.558 1.00 86.69 219 ASP A N 1
ATOM 1724 C CA . ASP A 1 219 ? 11.674 -14.301 -15.285 1.00 86.69 219 ASP A CA 1
ATOM 1725 C C . ASP A 1 219 ? 11.578 -13.319 -14.103 1.00 86.69 219 ASP A C 1
ATOM 1727 O O . ASP A 1 219 ? 11.192 -13.711 -12.998 1.00 86.69 219 ASP A O 1
ATOM 1731 N N . PHE A 1 220 ? 11.928 -12.044 -14.307 1.00 88.19 220 PHE A N 1
ATOM 1732 C CA . PHE A 1 220 ? 12.070 -11.067 -13.228 1.00 88.19 220 PHE A CA 1
ATOM 1733 C C . PHE A 1 220 ? 10.763 -10.857 -12.464 1.00 88.19 220 PHE A C 1
ATOM 1735 O O . PHE A 1 220 ? 10.734 -10.966 -11.237 1.00 88.19 220 PHE A O 1
ATOM 1742 N N . LEU A 1 221 ? 9.675 -10.586 -13.190 1.00 88.88 221 LEU A N 1
ATOM 1743 C CA . LEU A 1 221 ? 8.371 -10.334 -12.588 1.00 88.88 221 LEU A CA 1
ATOM 1744 C C . LEU A 1 221 ? 7.866 -11.571 -11.840 1.00 88.88 221 LEU A C 1
ATOM 1746 O O . LEU A 1 221 ? 7.463 -11.471 -10.687 1.00 88.88 221 LEU A O 1
ATOM 1750 N N . GLU A 1 222 ? 7.951 -12.753 -12.449 1.00 90.75 222 GLU A N 1
ATOM 1751 C CA . GLU A 1 222 ? 7.514 -13.995 -11.807 1.00 90.75 222 GLU A CA 1
ATOM 1752 C C . GLU A 1 222 ? 8.299 -14.264 -10.513 1.00 90.75 222 GLU A C 1
ATOM 1754 O O . GLU A 1 222 ? 7.722 -14.601 -9.475 1.00 90.75 222 GLU A O 1
ATOM 1759 N N . ARG A 1 223 ? 9.619 -14.046 -10.540 1.00 92.81 223 ARG A N 1
ATOM 1760 C CA . ARG A 1 223 ? 10.478 -14.172 -9.361 1.00 92.81 223 ARG A CA 1
ATOM 1761 C C . ARG A 1 223 ? 10.102 -13.169 -8.271 1.00 92.81 223 ARG A C 1
ATOM 1763 O O . ARG A 1 223 ? 10.061 -13.554 -7.101 1.00 92.81 223 ARG A O 1
ATOM 1770 N N . LEU A 1 224 ? 9.823 -11.922 -8.645 1.00 92.75 224 LEU A N 1
ATOM 1771 C CA . LEU A 1 224 ? 9.422 -10.849 -7.737 1.00 92.75 224 LEU A CA 1
ATOM 1772 C C . LEU A 1 224 ? 8.100 -11.180 -7.029 1.00 92.75 224 LEU A C 1
ATOM 1774 O O . LEU A 1 224 ? 8.031 -11.148 -5.800 1.00 92.75 224 LEU A O 1
ATOM 1778 N N . LEU A 1 225 ? 7.081 -11.581 -7.795 1.00 93.38 225 LEU A N 1
ATOM 1779 C CA . LEU A 1 225 ? 5.771 -11.971 -7.266 1.00 93.38 225 LEU A CA 1
ATOM 1780 C C . LEU A 1 225 ? 5.861 -13.220 -6.380 1.00 93.38 225 LEU A C 1
ATOM 1782 O O . LEU A 1 225 ? 5.188 -13.328 -5.357 1.00 93.38 225 LEU A O 1
ATOM 1786 N N . ARG A 1 226 ? 6.725 -14.178 -6.730 1.00 94.25 226 ARG A N 1
ATOM 1787 C CA . ARG A 1 226 ? 6.960 -15.355 -5.886 1.00 94.25 226 ARG A CA 1
ATOM 1788 C C . ARG A 1 226 ? 7.584 -14.971 -4.545 1.00 94.25 226 ARG A C 1
ATOM 1790 O O . ARG A 1 226 ? 7.162 -15.497 -3.517 1.00 94.25 226 ARG A O 1
ATOM 1797 N N . LYS A 1 227 ? 8.568 -14.064 -4.540 1.00 94.38 227 LYS A N 1
ATOM 1798 C CA . LYS A 1 227 ? 9.220 -13.587 -3.309 1.00 94.38 227 LYS A CA 1
ATOM 1799 C C . LYS A 1 227 ? 8.228 -12.901 -2.368 1.00 94.38 227 LYS A C 1
ATOM 1801 O O . LYS A 1 227 ? 8.243 -13.204 -1.177 1.00 94.38 227 LYS A O 1
ATOM 1806 N N . SER A 1 228 ? 7.358 -12.029 -2.883 1.00 93.69 228 SER A N 1
ATOM 1807 C CA . SER A 1 228 ? 6.361 -11.331 -2.057 1.00 93.69 228 SER A CA 1
ATOM 1808 C C . SER A 1 228 ? 5.339 -12.293 -1.445 1.00 93.69 228 SER A C 1
ATOM 1810 O O . SER A 1 228 ? 5.108 -12.258 -0.237 1.00 93.69 228 SER A O 1
ATOM 1812 N N . ARG A 1 229 ? 4.828 -13.247 -2.233 1.00 94.81 229 ARG A N 1
ATOM 1813 C CA . ARG A 1 229 ? 3.891 -14.276 -1.746 1.00 94.81 229 ARG A CA 1
ATOM 1814 C C . ARG A 1 229 ? 4.511 -15.188 -0.693 1.00 94.81 229 ARG A C 1
ATOM 1816 O O . ARG A 1 229 ? 3.868 -15.498 0.305 1.00 94.81 229 ARG A O 1
ATOM 1823 N N . MET A 1 230 ? 5.762 -15.608 -0.898 1.00 94.38 230 MET A N 1
ATOM 1824 C CA . MET A 1 230 ? 6.497 -16.390 0.102 1.00 94.38 230 MET A CA 1
ATOM 1825 C C . MET A 1 230 ? 6.702 -15.608 1.397 1.00 94.38 230 MET A C 1
ATOM 1827 O O . MET A 1 230 ? 6.661 -16.205 2.466 1.00 94.38 230 MET A O 1
ATOM 1831 N N . PHE A 1 231 ? 6.923 -14.296 1.312 1.00 93.88 231 PHE A N 1
ATOM 1832 C CA . PHE A 1 231 ? 7.054 -13.458 2.496 1.00 93.88 231 PHE A CA 1
ATOM 1833 C C . PHE A 1 231 ? 5.752 -13.433 3.302 1.00 93.88 231 PHE A C 1
ATOM 1835 O O . PHE A 1 231 ? 5.787 -13.781 4.476 1.00 93.88 231 PHE A O 1
ATOM 1842 N N . ILE A 1 232 ? 4.608 -13.135 2.671 1.00 92.56 232 ILE A N 1
ATOM 1843 C CA . ILE A 1 232 ? 3.304 -13.138 3.361 1.00 92.56 232 ILE A CA 1
ATOM 1844 C C . ILE A 1 232 ? 2.969 -14.510 3.949 1.00 92.56 232 ILE A C 1
ATOM 1846 O O . ILE A 1 232 ? 2.455 -14.582 5.059 1.00 92.56 232 ILE A O 1
ATOM 1850 N N . ALA A 1 233 ? 3.282 -15.601 3.245 1.00 91.19 233 ALA A N 1
ATOM 1851 C CA . ALA A 1 233 ? 3.033 -16.953 3.744 1.00 91.19 233 ALA A CA 1
ATOM 1852 C C . ALA A 1 233 ? 3.811 -17.298 5.033 1.00 91.19 233 ALA A C 1
ATOM 1854 O O . ALA A 1 233 ? 3.469 -18.275 5.696 1.00 91.19 233 ALA A O 1
ATOM 1855 N N . ASN A 1 234 ? 4.844 -16.520 5.378 1.00 91.06 234 ASN A N 1
ATOM 1856 C CA . ASN A 1 234 ? 5.661 -16.700 6.577 1.00 91.06 234 ASN A CA 1
ATOM 1857 C C . ASN A 1 234 ? 5.271 -15.758 7.746 1.00 91.06 234 ASN A C 1
ATOM 1859 O O . ASN A 1 234 ? 5.990 -15.742 8.747 1.00 91.06 234 ASN A O 1
ATOM 1863 N N . LEU A 1 235 ? 4.180 -14.982 7.628 1.00 86.75 235 LEU A N 1
ATOM 1864 C CA . LEU A 1 235 ? 3.657 -14.017 8.626 1.00 86.75 235 LEU A CA 1
ATOM 1865 C C . LEU A 1 235 ? 2.383 -14.507 9.350 1.00 86.75 235 LEU A C 1
ATOM 1867 O O . LEU A 1 235 ? 1.984 -13.892 10.374 1.00 86.75 235 LEU A O 1
#

pLDDT: mean 77.01, std 14.53, range [40.38, 96.19]

Radius of gyration: 31.19 Å; chains: 1; bounding box: 72×60×84 Å

Foldseek 3Di:
DFFWKFAADDPPPPPPPPCVVVVVVVVPPVPQPQCNDPNNVPDDDDDDDQDPVSVVVVVVPQDVVRDPPVVVSVVVVVCNGGHTDDTLLRQLVVQLVVQQVVVCVVVVNDDDPVSSLCSNVVSLLVVLVVLVVCVVVVNIWMWGQDCPDPVRIDIDDSVRVLVSSLVSSLVNLCVCPNPVNVVVLVVVLVVVVVVVVVCVVVVHDDPDDRRDDDDDPPCRSVVSSVVSVVSNVVD